Protein AF-A0A6P0X1B6-F1 (afdb_monomer_lite)

Sequence (363 aa):
MKVDESVLGQDITYPIFQLKTEENTVDAIIGSGSGKDSLLCSLILQKAGVSYDILTCLYNFYGNTEEQKEIFTHSSQHLNYRKHHYIYYQDSYFPWLKQKVDSSNIVARTQEYFEYKKPFQIIPNGECITLPFILAPIQAIHKITLLLVGHEKSADAHNLIDKYSGEVVAHQWEKSLEADQKIEEQMARMFTNINYTSLIKAIHDVKIFDLVFKLGDQLPYATNSCNIQKPWCCRCEKCCYVFAGFCAYGDIEKVIKAFGNNLFTMEENLHIWSELLGLKGYIPWECVGMPEKSQLYFYKIYQKGVRNQAIALFEQEILMPLQNSGKSVENYFQHIEAQFGKVYERHHTIPEWLWQKISPVLE

Foldseek 3Di:
DDDDCVCPPDDDDPQPEEFDPVPDPFAEEEEDQQALQSLLLLLLCVQLVGAYEYEYEQECVQPDSVVSVVLRCQLCVPGPHDYYHYHYDYDPVVVVVVVVVVVVVVQVVVCVQDVPNDGDDPAPLCCLLCVLVVCQVVCRVNVHLEYEYRQELQQQDFFDQRPPPRHTHGLSVCSALVVQVVSQVVCVGHYHSRGYWYSHHQAFLLQSLQLSCVRPVLSNLSGQQDPRHPNEPLQDLRRVQSLLSCLLRHPNVSSCVSRVHDSLADPNCLVSLCQLCCVVVGHDPDPHGHNLSSLLSLVSNVVVVDDHDSNVCSCVVPVVVCVVVVHDPVVSSVVSCVVRNDGRLVRIPDDPVVCVSSVVSSD

Radius of gyration: 21.35 Å; chains: 1; bounding box: 63×46×57 Å

pLDDT: mean 90.1, std 10.07, range [44.0, 98.81]

Secondary structure (DSSP, 8-state):
----GGGTTSPPPSPSEE--GGG-SSSEEEE--SSHHHHHHHHHHHHTT--EEEEEEEEGGGS-HHHHHHHHHHHHTTS--S-EEEEEE--SHHHHHHHHHHHTTHHHHHHHHSS--SPPP---TTHHHHHHHHHHHHHHHHT--EEEE---GGGGS-SEE-TTT--EE-TTGGGSHHHHHHHHHHHHHHEES-EEEETTTT--HHHHHHHHHHHHTTGGGG----SSSSS--SSSHHHHHHHHHHHHHS-HHHHHHHHSS-GGG-GGGHHHHHHHTTTTSS--SSS---HHHHHHHHHHHHHTT--SHHHHHHIIIIIHHHHHTT--HHHHHHHHHHHHSS--TTS----HHHHHHHHHHH-

Structure (mmCIF, N/CA/C/O backbone):
data_AF-A0A6P0X1B6-F1
#
_entry.id   AF-A0A6P0X1B6-F1
#
loop_
_atom_site.group_PDB
_atom_site.id
_atom_site.type_symbol
_atom_site.label_atom_id
_atom_site.label_alt_id
_atom_site.label_comp_id
_atom_site.label_asym_id
_atom_site.label_entity_id
_atom_site.label_seq_id
_atom_site.pdbx_PDB_ins_code
_atom_site.Cartn_x
_atom_site.Cartn_y
_atom_site.Cartn_z
_atom_site.occupancy
_atom_site.B_iso_or_equiv
_atom_site.auth_seq_id
_atom_site.auth_comp_id
_atom_site.auth_asym_id
_atom_site.auth_atom_id
_atom_site.pdbx_PDB_model_num
ATOM 1 N N . MET A 1 1 ? 26.791 -7.632 -13.926 1.00 45.75 1 MET A N 1
ATOM 2 C CA . MET A 1 1 ? 27.586 -6.801 -14.861 1.00 45.75 1 MET A CA 1
ATOM 3 C C . MET A 1 1 ? 28.710 -6.155 -14.062 1.00 45.75 1 MET A C 1
ATOM 5 O O . MET A 1 1 ? 28.423 -5.699 -12.965 1.00 45.75 1 MET A O 1
ATOM 9 N N . LYS A 1 2 ? 29.966 -6.167 -14.533 1.00 44.00 2 LYS A N 1
ATOM 10 C CA . LYS A 1 2 ? 31.026 -5.326 -13.942 1.00 44.00 2 LYS A CA 1
ATOM 11 C C . LYS A 1 2 ? 30.917 -3.935 -14.570 1.00 44.00 2 LYS A C 1
ATOM 13 O O . LYS A 1 2 ? 30.758 -3.856 -15.784 1.00 44.00 2 LYS A O 1
ATOM 18 N N . VAL A 1 3 ? 30.948 -2.885 -13.754 1.00 53.50 3 VAL A N 1
ATOM 19 C CA . VAL A 1 3 ? 30.973 -1.496 -14.232 1.00 53.50 3 VAL A CA 1
ATOM 20 C C . VAL A 1 3 ? 32.403 -1.175 -14.661 1.00 53.50 3 VAL A C 1
ATOM 22 O O . VAL A 1 3 ? 33.341 -1.491 -13.932 1.00 53.50 3 VAL A O 1
ATOM 25 N N . ASP A 1 4 ? 32.572 -0.604 -15.850 1.00 67.00 4 ASP A N 1
ATOM 26 C CA . ASP A 1 4 ? 33.849 -0.038 -16.281 1.00 67.00 4 ASP A CA 1
ATOM 27 C C . ASP A 1 4 ? 34.038 1.307 -15.570 1.00 67.00 4 ASP A C 1
ATOM 29 O O . ASP A 1 4 ? 33.324 2.267 -15.838 1.00 67.00 4 ASP A O 1
ATOM 33 N N . GLU A 1 5 ? 34.959 1.382 -14.614 1.00 74.19 5 GLU A N 1
ATOM 34 C CA . GLU A 1 5 ? 35.179 2.605 -13.833 1.00 74.19 5 GLU A CA 1
ATOM 35 C C . GLU A 1 5 ? 35.720 3.762 -14.688 1.00 74.19 5 GLU A C 1
ATOM 37 O O . GLU A 1 5 ? 35.594 4.920 -14.293 1.00 74.19 5 GLU A O 1
ATOM 42 N N . SER A 1 6 ? 36.265 3.483 -15.882 1.00 74.44 6 SER A N 1
ATOM 43 C CA . SER A 1 6 ? 36.805 4.514 -16.778 1.00 74.44 6 SER A CA 1
ATOM 44 C C . SER A 1 6 ? 35.739 5.447 -17.361 1.00 74.44 6 SER A C 1
ATOM 46 O O . SER A 1 6 ? 36.076 6.541 -17.821 1.00 74.44 6 SER A O 1
ATOM 48 N N . VAL A 1 7 ? 34.460 5.057 -17.312 1.00 69.75 7 VAL A N 1
ATOM 49 C CA . VAL A 1 7 ? 33.342 5.890 -17.782 1.00 69.75 7 VAL A CA 1
ATOM 50 C C . VAL A 1 7 ? 32.786 6.831 -16.707 1.00 69.75 7 VAL A C 1
ATOM 52 O O . VAL A 1 7 ? 31.952 7.683 -17.012 1.00 69.75 7 VAL A O 1
ATOM 55 N N . LEU A 1 8 ? 33.236 6.721 -15.450 1.00 68.06 8 LEU A N 1
ATOM 56 C CA . LEU A 1 8 ? 32.791 7.609 -14.374 1.00 68.06 8 LEU A CA 1
ATOM 57 C C . LEU A 1 8 ? 33.298 9.042 -14.616 1.00 68.06 8 LEU A C 1
ATOM 59 O O . LEU A 1 8 ? 34.499 9.277 -14.724 1.00 68.06 8 LEU A O 1
ATOM 63 N N . GLY A 1 9 ? 32.378 10.010 -14.674 1.00 69.25 9 GLY A N 1
ATOM 64 C CA . GLY A 1 9 ? 32.695 11.433 -14.858 1.00 69.25 9 GLY A CA 1
ATOM 65 C C . GLY A 1 9 ? 32.818 11.903 -16.313 1.00 69.25 9 GLY A C 1
ATOM 66 O O . GLY A 1 9 ? 33.118 13.074 -16.528 1.00 69.25 9 GLY A O 1
ATOM 67 N N . GLN A 1 10 ? 32.578 11.031 -17.299 1.00 74.94 10 GLN A N 1
ATOM 68 C CA . GLN A 1 10 ? 32.463 11.431 -18.706 1.00 74.94 10 GLN A CA 1
ATOM 69 C C . GLN A 1 10 ? 31.059 11.973 -19.023 1.00 74.94 10 GLN A C 1
ATOM 71 O O . GLN A 1 10 ? 30.078 11.577 -18.389 1.00 74.94 10 GLN A O 1
ATOM 76 N N . ASP A 1 11 ? 30.957 12.848 -20.028 1.00 78.00 11 ASP A N 1
ATOM 77 C CA . ASP A 1 11 ? 29.668 13.334 -20.528 1.00 78.00 11 ASP A CA 1
ATOM 78 C C . ASP A 1 11 ? 28.837 12.168 -21.085 1.00 78.00 11 ASP A C 1
ATOM 80 O O . ASP A 1 11 ? 29.264 11.436 -21.981 1.00 78.00 11 ASP A O 1
ATOM 84 N N . ILE A 1 12 ? 27.626 11.992 -20.554 1.00 74.69 12 ILE A N 1
ATOM 85 C CA . ILE A 1 12 ? 26.704 10.941 -20.988 1.00 74.69 12 ILE A CA 1
ATOM 86 C C . ILE A 1 12 ? 25.886 11.460 -22.170 1.00 74.69 12 ILE A C 1
ATOM 88 O O . ILE A 1 12 ? 25.223 12.493 -22.078 1.00 74.69 12 ILE A O 1
ATOM 92 N N . THR A 1 13 ? 25.885 10.712 -23.274 1.00 81.19 13 THR A N 1
ATOM 93 C CA . THR A 1 13 ? 24.946 10.957 -24.375 1.00 81.19 13 THR A CA 1
ATOM 94 C C . THR A 1 13 ? 23.638 10.229 -24.088 1.00 81.19 13 THR A C 1
ATOM 96 O O . THR A 1 13 ? 23.632 9.019 -23.871 1.00 81.19 13 THR A O 1
ATOM 99 N N . TYR A 1 14 ? 22.532 10.968 -24.091 1.00 82.31 14 TYR A N 1
ATOM 100 C CA . TYR A 1 14 ? 21.193 10.408 -23.939 1.00 82.31 14 TYR A CA 1
ATOM 101 C C . TYR A 1 14 ? 20.576 10.037 -25.299 1.00 82.31 14 TYR A C 1
ATOM 103 O O . TYR A 1 14 ? 20.840 10.729 -26.286 1.00 82.31 14 TYR A O 1
ATOM 111 N N . PRO A 1 15 ? 19.721 8.997 -25.366 1.00 85.69 15 PRO A N 1
ATOM 112 C CA . PRO A 1 15 ? 19.331 8.095 -24.276 1.00 85.69 15 PRO A CA 1
ATOM 113 C C . PRO A 1 15 ? 20.409 7.037 -23.968 1.00 85.69 15 PRO A C 1
ATOM 115 O O . PRO A 1 15 ? 21.091 6.555 -24.866 1.00 85.69 15 PRO A O 1
ATOM 118 N N . ILE A 1 16 ? 20.517 6.627 -22.701 1.00 85.25 16 ILE A N 1
ATOM 119 C CA . ILE A 1 16 ? 21.425 5.562 -22.239 1.00 85.25 16 ILE A CA 1
ATOM 120 C C . ILE A 1 16 ? 20.985 4.198 -22.791 1.00 85.25 16 ILE A C 1
ATOM 122 O O . ILE A 1 16 ? 21.809 3.407 -23.247 1.00 85.25 16 ILE A O 1
ATOM 126 N N . PHE A 1 17 ? 19.679 3.918 -22.759 1.00 83.50 17 PHE A N 1
ATOM 127 C CA . PHE A 1 17 ? 19.087 2.690 -23.290 1.00 83.50 17 PHE A CA 1
ATOM 128 C C . PHE A 1 17 ? 17.894 3.011 -24.186 1.00 83.50 17 PHE A C 1
ATOM 130 O O . PHE A 1 17 ? 17.105 3.913 -23.895 1.00 83.50 17 PHE A O 1
ATOM 137 N N . GLN A 1 18 ? 17.729 2.220 -25.244 1.00 86.56 18 GLN A N 1
ATOM 138 C CA . GLN A 1 18 ? 16.613 2.323 -26.174 1.00 86.56 18 GLN A CA 1
ATOM 139 C C . GLN A 1 18 ? 16.017 0.939 -26.431 1.00 86.56 18 GLN A C 1
ATOM 141 O O . GLN A 1 18 ? 16.678 0.063 -26.988 1.00 86.56 18 GLN A O 1
ATOM 146 N N . LEU A 1 19 ? 14.755 0.753 -26.043 1.00 84.88 19 LEU A N 1
ATOM 147 C CA . LEU A 1 19 ? 13.975 -0.440 -26.370 1.00 84.88 19 LEU A CA 1
ATOM 148 C C . LEU A 1 19 ? 13.129 -0.214 -27.626 1.00 84.88 19 LEU A C 1
ATOM 150 O O . LEU A 1 19 ? 12.603 0.875 -27.854 1.00 84.88 19 LEU A O 1
ATOM 154 N N . LYS A 1 20 ? 12.966 -1.256 -28.446 1.00 77.25 20 LYS A N 1
ATOM 155 C CA . LYS A 1 20 ? 12.015 -1.261 -29.567 1.00 77.25 20 LYS A CA 1
ATOM 156 C C . LYS A 1 20 ? 10.646 -1.732 -29.071 1.00 77.25 20 LYS A C 1
ATOM 158 O O . LYS A 1 20 ? 10.566 -2.714 -28.343 1.00 77.25 20 LYS A O 1
ATOM 163 N N . THR A 1 21 ? 9.579 -1.055 -29.488 1.00 65.75 21 THR A N 1
ATOM 164 C CA . THR A 1 21 ? 8.188 -1.317 -29.066 1.00 65.75 21 THR A CA 1
ATOM 165 C C . THR A 1 21 ? 7.636 -2.677 -29.505 1.00 65.75 21 THR A C 1
ATOM 167 O O . THR A 1 21 ? 6.727 -3.197 -28.870 1.00 65.75 21 THR A O 1
ATOM 170 N N . GLU A 1 22 ? 8.176 -3.268 -30.571 1.00 59.50 22 GLU A N 1
ATOM 171 C CA . GLU A 1 22 ? 7.671 -4.514 -31.174 1.00 59.50 22 GLU A CA 1
ATOM 172 C C . GLU A 1 22 ? 8.178 -5.796 -30.482 1.00 59.50 22 GLU A C 1
ATOM 174 O O . GLU A 1 22 ? 7.817 -6.899 -30.882 1.00 59.50 22 GLU A O 1
ATOM 179 N N . GLU A 1 23 ? 9.018 -5.683 -29.447 1.00 57.50 23 GLU A N 1
ATOM 180 C CA . GLU A 1 23 ? 9.742 -6.828 -28.871 1.00 57.50 23 GLU A CA 1
ATOM 181 C C . GLU A 1 23 ? 9.238 -7.279 -27.485 1.00 57.50 23 GLU A C 1
ATOM 183 O O . GLU A 1 23 ? 9.899 -8.084 -26.820 1.00 57.50 23 GLU A O 1
ATOM 188 N N . ASN A 1 24 ? 8.077 -6.792 -27.036 1.00 62.78 24 ASN A N 1
ATOM 189 C CA . ASN A 1 24 ? 7.573 -7.091 -25.695 1.00 62.78 24 ASN A CA 1
ATOM 190 C C . ASN A 1 24 ? 7.134 -8.555 -25.564 1.00 62.78 24 ASN A C 1
ATOM 192 O O . ASN A 1 24 ? 6.167 -8.999 -26.178 1.00 62.78 24 ASN A O 1
ATOM 196 N N . THR A 1 25 ? 7.833 -9.309 -24.711 1.00 64.25 25 THR A N 1
ATOM 197 C CA . THR A 1 25 ? 7.469 -10.702 -24.376 1.00 64.25 25 THR A CA 1
ATOM 198 C C . THR A 1 25 ? 6.512 -10.814 -23.183 1.00 64.25 25 THR A C 1
ATOM 200 O O . THR A 1 25 ? 6.046 -11.911 -22.873 1.00 64.25 25 THR A O 1
ATOM 203 N N . VAL A 1 26 ? 6.288 -9.703 -22.479 1.00 77.06 26 VAL A N 1
ATOM 204 C CA . VAL A 1 26 ? 5.408 -9.540 -21.317 1.00 77.06 26 VAL A CA 1
ATOM 205 C C . VAL A 1 26 ? 4.990 -8.068 -21.244 1.00 77.06 26 VAL A C 1
ATOM 207 O O . VAL A 1 26 ? 5.774 -7.199 -21.631 1.00 77.06 26 VAL A O 1
ATOM 210 N N . ASP A 1 27 ? 3.772 -7.784 -20.781 1.00 84.19 27 ASP A N 1
ATOM 211 C CA . ASP A 1 27 ? 3.225 -6.421 -20.812 1.00 84.19 27 ASP A CA 1
ATOM 212 C C . ASP A 1 27 ? 3.871 -5.504 -19.758 1.00 84.19 27 ASP A C 1
ATOM 214 O O . ASP A 1 27 ? 4.044 -4.308 -19.999 1.00 84.19 27 ASP A O 1
ATOM 218 N N . ALA A 1 28 ? 4.239 -6.051 -18.593 1.00 92.88 28 ALA A N 1
ATOM 219 C CA . ALA A 1 28 ? 4.852 -5.292 -17.503 1.00 92.88 28 ALA A CA 1
ATOM 220 C C . ALA A 1 28 ? 5.702 -6.151 -16.548 1.00 92.88 28 ALA A C 1
ATOM 222 O O . ALA A 1 28 ? 5.580 -7.376 -16.489 1.00 92.88 28 ALA A O 1
ATOM 223 N N . ILE A 1 29 ? 6.536 -5.490 -15.746 1.00 94.38 29 ILE A N 1
ATOM 224 C CA . ILE A 1 29 ? 7.175 -6.060 -14.555 1.00 94.38 29 ILE A CA 1
ATOM 225 C C . ILE A 1 29 ? 6.691 -5.304 -13.320 1.00 94.38 29 ILE A C 1
ATOM 227 O O . ILE A 1 29 ? 6.637 -4.079 -13.343 1.00 94.38 29 ILE A O 1
ATOM 231 N N . ILE A 1 30 ? 6.332 -6.008 -12.246 1.00 94.75 30 ILE A N 1
ATOM 232 C CA . ILE A 1 30 ? 5.859 -5.386 -11.003 1.00 94.75 30 ILE A CA 1
ATOM 233 C C . ILE A 1 30 ? 6.869 -5.535 -9.865 1.00 94.75 30 ILE A C 1
ATOM 235 O O . ILE A 1 30 ? 7.297 -6.644 -9.550 1.00 94.75 30 ILE A O 1
ATOM 239 N N . GLY A 1 31 ? 7.193 -4.426 -9.198 1.00 92.81 31 GLY A N 1
ATOM 240 C CA . GLY A 1 31 ? 7.912 -4.436 -7.927 1.00 92.81 31 GLY A CA 1
ATOM 241 C C . GLY A 1 31 ? 7.045 -5.001 -6.796 1.00 92.81 31 GLY A C 1
ATOM 242 O O . GLY A 1 31 ? 5.968 -4.481 -6.504 1.00 92.81 31 GLY A O 1
ATOM 243 N N . SER A 1 32 ? 7.512 -6.065 -6.141 1.00 90.50 32 SER A N 1
ATOM 244 C CA . SER A 1 32 ? 6.791 -6.748 -5.066 1.00 90.50 32 SER A CA 1
ATOM 245 C C . SER A 1 32 ? 7.665 -6.995 -3.840 1.00 90.50 32 SER A C 1
ATOM 247 O O . SER A 1 32 ? 8.628 -7.765 -3.885 1.00 90.50 32 SER A O 1
ATOM 249 N N . GLY A 1 33 ? 7.253 -6.387 -2.724 1.00 85.56 33 GLY A N 1
ATOM 250 C CA . GLY A 1 33 ? 7.744 -6.653 -1.366 1.00 85.56 33 GLY A CA 1
ATOM 251 C C . GLY A 1 33 ? 6.771 -7.493 -0.530 1.00 85.56 33 GLY A C 1
ATOM 252 O O . GLY A 1 33 ? 6.827 -7.463 0.698 1.00 85.56 33 GLY A O 1
ATOM 253 N N . SER A 1 34 ? 5.839 -8.203 -1.182 1.00 85.56 34 SER A N 1
ATOM 254 C CA . SER A 1 34 ? 4.870 -9.111 -0.537 1.00 85.56 34 SER A CA 1
ATOM 255 C C . SER A 1 34 ? 3.909 -8.454 0.459 1.00 85.56 34 SER A C 1
ATOM 257 O O . SER A 1 34 ? 3.369 -9.108 1.353 1.00 85.56 34 SER A O 1
ATOM 259 N N . GLY A 1 35 ? 3.690 -7.148 0.321 1.00 92.56 35 GLY A N 1
ATOM 260 C CA . GLY A 1 35 ? 2.676 -6.412 1.071 1.00 92.56 35 GLY A CA 1
ATOM 261 C C . GLY A 1 35 ? 1.300 -6.467 0.404 1.00 92.56 35 GLY A C 1
ATOM 262 O O . GLY A 1 35 ? 1.148 -6.966 -0.714 1.00 92.56 35 GLY A O 1
ATOM 263 N N . LYS A 1 36 ? 0.301 -5.882 1.077 1.00 94.62 36 LYS A N 1
ATOM 264 C CA . LYS A 1 36 ? -1.065 -5.739 0.543 1.00 94.62 36 LYS A CA 1
ATOM 265 C C . LYS A 1 36 ? -1.119 -5.069 -0.838 1.00 94.62 36 LYS A C 1
ATOM 267 O O . LYS A 1 36 ? -1.888 -5.498 -1.689 1.00 94.62 36 LYS A O 1
ATOM 272 N N . ASP A 1 37 ? -0.283 -4.058 -1.069 1.00 95.69 37 ASP A N 1
ATOM 273 C CA . ASP A 1 37 ? -0.371 -3.197 -2.253 1.00 95.69 37 ASP A CA 1
ATOM 274 C C . ASP A 1 37 ? 0.164 -3.907 -3.499 1.00 95.69 37 ASP A C 1
ATOM 276 O O . ASP A 1 37 ? -0.505 -3.955 -4.529 1.00 95.69 37 ASP A O 1
ATOM 280 N N . SER A 1 38 ? 1.319 -4.567 -3.382 1.00 95.00 38 SER A N 1
ATOM 281 C CA . SER A 1 38 ? 1.878 -5.404 -4.450 1.00 95.00 38 SER A CA 1
ATOM 282 C C . SER A 1 38 ? 1.020 -6.641 -4.742 1.00 95.00 38 SER A C 1
ATOM 284 O O . SER A 1 38 ? 0.909 -7.051 -5.901 1.00 95.00 38 SER A O 1
ATOM 286 N N . LEU A 1 39 ? 0.379 -7.217 -3.711 1.00 96.38 39 LEU A N 1
ATOM 287 C CA . LEU A 1 39 ? -0.613 -8.278 -3.898 1.00 96.38 39 LEU A CA 1
ATOM 288 C C . LEU A 1 39 ? -1.797 -7.759 -4.721 1.00 96.38 39 LEU A C 1
ATOM 290 O O . LEU A 1 39 ? -2.135 -8.361 -5.738 1.00 96.38 39 LEU A O 1
ATOM 294 N N . LEU A 1 40 ? -2.399 -6.636 -4.318 1.00 97.81 40 LEU A N 1
ATOM 295 C CA . LEU A 1 40 ? -3.533 -6.056 -5.035 1.00 97.81 40 LEU A CA 1
ATOM 296 C C . LEU A 1 40 ? -3.176 -5.743 -6.489 1.00 97.81 40 LEU A C 1
ATOM 298 O O . LEU A 1 40 ? -3.934 -6.087 -7.389 1.00 97.81 40 LEU A O 1
ATOM 302 N N . CYS A 1 41 ? -2.011 -5.148 -6.734 1.00 97.88 41 CYS A N 1
ATOM 303 C CA . CYS A 1 41 ? -1.564 -4.863 -8.090 1.00 97.88 41 CYS A CA 1
ATOM 304 C C . CYS A 1 41 ? -1.484 -6.138 -8.949 1.00 97.88 41 CYS A C 1
ATOM 306 O O . CYS A 1 41 ? -1.962 -6.153 -10.080 1.00 97.88 41 CYS A O 1
ATOM 308 N N . SER A 1 42 ? -0.957 -7.233 -8.394 1.00 97.44 42 SER A N 1
ATOM 309 C CA . SER A 1 42 ? -0.924 -8.534 -9.075 1.00 97.44 42 SER A CA 1
ATOM 310 C C . SER A 1 42 ? -2.331 -9.067 -9.377 1.00 97.44 42 SER A C 1
ATOM 312 O O . SER A 1 42 ? -2.586 -9.547 -10.478 1.00 97.44 42 SER A O 1
ATOM 314 N N . LEU A 1 43 ? -3.261 -8.948 -8.425 1.00 97.69 43 LEU A N 1
ATOM 315 C CA . LEU A 1 43 ? -4.657 -9.365 -8.598 1.00 97.69 43 LEU A CA 1
ATOM 316 C C . LEU A 1 43 ? -5.379 -8.539 -9.673 1.00 97.69 43 LEU A C 1
ATOM 318 O O . LEU A 1 43 ? -6.118 -9.102 -10.481 1.00 97.69 43 LEU A O 1
ATOM 322 N N . ILE A 1 44 ? -5.128 -7.226 -9.724 1.00 98.31 44 ILE A N 1
ATOM 323 C CA . ILE A 1 44 ? -5.661 -6.331 -10.759 1.00 98.31 44 ILE A CA 1
ATOM 324 C C . ILE A 1 44 ? -5.169 -6.769 -12.140 1.00 98.31 44 ILE A C 1
ATOM 326 O O . ILE A 1 44 ? -5.985 -6.956 -13.039 1.00 98.31 44 ILE A O 1
ATOM 330 N N . LEU A 1 45 ? -3.859 -6.988 -12.308 1.00 97.75 45 LEU A N 1
ATOM 331 C CA . LEU A 1 45 ? -3.282 -7.406 -13.591 1.00 97.75 45 LEU A CA 1
ATOM 332 C C . LEU A 1 45 ? -3.837 -8.758 -14.055 1.00 97.75 45 LEU A C 1
ATOM 334 O O . LEU A 1 45 ? -4.227 -8.890 -15.215 1.00 97.75 45 LEU A O 1
ATOM 338 N N . GLN A 1 46 ? -3.953 -9.737 -13.149 1.00 96.38 46 GLN A N 1
ATOM 339 C CA . GLN A 1 46 ? -4.555 -11.038 -13.463 1.00 96.38 46 GLN A CA 1
ATOM 340 C C . GLN A 1 46 ? -6.009 -10.899 -13.912 1.00 96.38 46 GLN A C 1
ATOM 342 O O . GLN A 1 46 ? -6.402 -11.477 -14.925 1.00 96.38 46 GLN A O 1
ATOM 347 N N . LYS A 1 47 ? -6.808 -10.112 -13.183 1.00 97.75 47 LYS A N 1
ATOM 348 C CA . LYS A 1 47 ? -8.219 -9.892 -13.514 1.00 97.75 47 LYS A CA 1
ATOM 349 C C . LYS A 1 47 ? -8.391 -9.141 -14.837 1.00 97.75 47 LYS A C 1
ATOM 351 O O . LYS A 1 47 ? -9.323 -9.440 -15.577 1.00 97.75 47 LYS A O 1
ATOM 356 N N . ALA A 1 48 ? -7.479 -8.219 -15.138 1.00 97.25 48 ALA A N 1
ATOM 357 C CA . ALA A 1 48 ? -7.431 -7.438 -16.371 1.00 97.25 48 ALA A CA 1
ATOM 358 C C . ALA A 1 48 ? -6.818 -8.198 -17.568 1.00 97.25 48 ALA A C 1
ATOM 360 O O . ALA A 1 48 ? -6.743 -7.652 -18.670 1.00 97.25 48 ALA A O 1
ATOM 361 N N . GLY A 1 49 ? -6.355 -9.441 -17.374 1.00 95.88 49 GLY A N 1
ATOM 362 C CA . GLY A 1 49 ? -5.719 -10.235 -18.429 1.00 95.88 49 GLY A CA 1
ATOM 363 C C . GLY A 1 49 ? -4.409 -9.627 -18.942 1.00 95.88 49 GLY A C 1
ATOM 364 O O . GLY A 1 49 ? -4.102 -9.741 -20.129 1.00 95.88 49 GLY A O 1
ATOM 365 N N . VAL A 1 50 ? -3.664 -8.939 -18.075 1.00 95.31 50 VAL A N 1
ATOM 366 C CA . VAL A 1 50 ? -2.356 -8.349 -18.384 1.00 95.31 50 VAL A CA 1
ATOM 367 C C . VAL A 1 50 ? -1.267 -9.323 -17.950 1.00 95.31 50 VAL A C 1
ATOM 369 O O . VAL A 1 50 ? -1.231 -9.749 -16.797 1.00 95.31 50 VAL A O 1
ATOM 372 N N . SER A 1 51 ? -0.380 -9.690 -18.872 1.00 94.75 51 SER A N 1
ATOM 373 C CA . SER A 1 51 ? 0.746 -10.575 -18.576 1.00 94.75 51 SER A CA 1
ATOM 374 C C . SER A 1 51 ? 1.837 -9.813 -17.826 1.00 94.75 51 SER A C 1
ATOM 376 O O . SER A 1 51 ? 2.208 -8.705 -18.211 1.00 94.75 51 SER A O 1
ATOM 378 N N . TYR A 1 52 ? 2.374 -10.393 -16.753 1.00 95.62 52 TYR A N 1
ATOM 379 C CA . TYR A 1 52 ? 3.392 -9.715 -15.956 1.00 95.62 52 TYR A CA 1
ATOM 380 C C . TYR A 1 52 ? 4.437 -10.665 -15.365 1.00 95.62 52 TYR A C 1
ATOM 382 O O . TYR A 1 52 ? 4.177 -11.843 -15.099 1.00 95.62 52 TYR A O 1
ATOM 390 N N . ASP A 1 53 ? 5.630 -10.116 -15.156 1.00 94.69 53 ASP A N 1
ATOM 391 C CA . ASP A 1 53 ? 6.680 -10.704 -14.328 1.00 94.69 53 ASP A CA 1
ATOM 392 C C . ASP A 1 53 ? 6.684 -10.027 -12.950 1.00 94.69 53 ASP A C 1
ATOM 394 O O . ASP A 1 53 ? 6.363 -8.845 -12.830 1.00 94.69 53 ASP A O 1
ATOM 398 N N . ILE A 1 54 ? 7.089 -10.752 -11.908 1.00 93.94 54 ILE A N 1
ATOM 399 C CA . ILE A 1 54 ? 7.344 -10.180 -10.581 1.00 93.94 54 ILE A CA 1
ATOM 400 C C . ILE A 1 54 ? 8.828 -9.876 -10.438 1.00 93.94 54 ILE A C 1
ATOM 402 O O . ILE A 1 54 ? 9.681 -10.665 -10.842 1.00 93.94 54 ILE A O 1
ATOM 406 N N . LEU A 1 55 ? 9.129 -8.754 -9.800 1.00 92.62 55 LEU A N 1
ATOM 407 C CA . LEU A 1 55 ? 10.453 -8.383 -9.351 1.00 92.62 55 LEU A CA 1
ATOM 408 C C . LEU A 1 55 ? 10.463 -8.176 -7.841 1.00 92.62 55 LEU A C 1
ATOM 410 O O . LEU A 1 55 ? 9.669 -7.403 -7.309 1.00 92.62 55 LEU A O 1
ATOM 414 N N . THR A 1 56 ? 11.413 -8.801 -7.159 1.00 91.62 56 THR A N 1
ATOM 415 C CA . THR A 1 56 ? 11.595 -8.641 -5.718 1.00 91.62 56 THR A CA 1
ATOM 416 C C . THR A 1 56 ? 13.007 -8.175 -5.405 1.00 91.62 56 THR A C 1
ATOM 418 O O . THR A 1 56 ? 13.993 -8.787 -5.819 1.00 91.62 56 THR A O 1
ATOM 421 N N . CYS A 1 57 ? 13.085 -7.088 -4.643 1.00 89.25 57 CYS A N 1
ATOM 422 C CA . CYS A 1 57 ? 14.331 -6.519 -4.157 1.00 89.25 57 CYS A CA 1
ATOM 423 C C . CYS A 1 57 ? 14.579 -7.033 -2.733 1.00 89.25 57 CYS A C 1
ATOM 425 O O . CYS A 1 57 ? 13.740 -6.870 -1.850 1.00 89.25 57 CYS A O 1
ATOM 427 N N . LEU A 1 58 ? 15.707 -7.710 -2.532 1.00 89.06 58 LEU A N 1
ATOM 428 C CA . LEU A 1 58 ? 16.128 -8.294 -1.262 1.00 89.06 58 LEU A CA 1
ATOM 429 C C . LEU A 1 58 ? 17.261 -7.436 -0.706 1.00 89.06 58 LEU A C 1
ATOM 431 O O . LEU A 1 58 ? 18.355 -7.424 -1.271 1.00 89.06 58 LEU A O 1
ATOM 435 N N . TYR A 1 59 ? 17.009 -6.723 0.387 1.00 84.31 59 TYR A N 1
ATOM 436 C CA . TYR A 1 59 ? 17.997 -5.827 0.987 1.00 84.31 59 TYR A CA 1
ATOM 437 C C . TYR A 1 59 ? 18.631 -6.489 2.202 1.00 84.31 59 TYR A C 1
ATOM 439 O O . TYR A 1 59 ? 17.927 -6.908 3.121 1.00 84.31 59 TYR A O 1
ATOM 447 N N . ASN A 1 60 ? 19.962 -6.505 2.259 1.00 84.12 60 ASN A N 1
ATOM 448 C CA . ASN A 1 60 ? 20.698 -6.921 3.459 1.00 84.12 6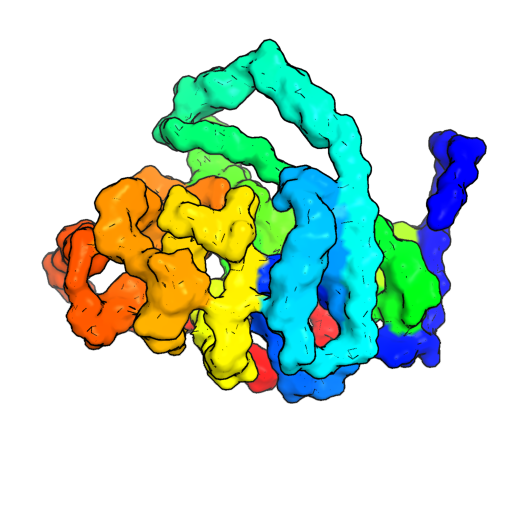0 ASN A CA 1
ATOM 449 C C . ASN A 1 60 ? 20.334 -6.083 4.702 1.00 84.12 60 ASN A C 1
ATOM 451 O O . ASN A 1 60 ? 20.465 -6.551 5.831 1.00 84.12 60 ASN A O 1
ATOM 455 N N . PHE A 1 61 ? 19.859 -4.851 4.500 1.00 77.44 61 PHE A N 1
ATOM 456 C CA . PHE A 1 61 ? 19.402 -3.967 5.567 1.00 77.44 61 PHE A CA 1
ATOM 457 C C . PHE A 1 61 ? 18.161 -4.492 6.309 1.00 77.44 61 PHE A C 1
ATOM 459 O O . PHE A 1 61 ? 18.073 -4.342 7.526 1.00 77.44 61 PHE A O 1
ATOM 466 N N . TYR A 1 62 ? 17.231 -5.150 5.608 1.00 76.88 62 TYR A N 1
ATOM 467 C CA . TYR A 1 62 ? 16.023 -5.731 6.213 1.00 76.88 62 TYR A CA 1
ATOM 468 C C . TYR A 1 62 ? 16.265 -7.113 6.843 1.00 76.88 62 TYR A C 1
ATOM 470 O O . TYR A 1 62 ? 15.316 -7.790 7.237 1.00 76.88 62 TYR A O 1
ATOM 478 N N . GLY A 1 63 ? 17.528 -7.532 6.959 1.00 81.19 63 GLY A N 1
ATOM 479 C CA . GLY A 1 63 ? 17.931 -8.801 7.551 1.00 81.19 63 GLY A CA 1
ATOM 480 C C . GLY A 1 63 ? 18.418 -9.806 6.513 1.00 81.19 63 GLY A C 1
ATOM 481 O O . GLY A 1 63 ? 18.951 -9.448 5.461 1.00 81.19 63 GLY A O 1
ATOM 482 N N . ASN A 1 64 ? 18.257 -11.092 6.821 1.00 88.44 64 ASN A N 1
ATOM 483 C CA . ASN A 1 64 ? 18.711 -12.170 5.953 1.00 88.44 64 ASN A CA 1
ATOM 484 C C . ASN A 1 64 ? 17.911 -12.187 4.635 1.00 88.44 64 ASN A C 1
ATOM 486 O O . ASN A 1 64 ? 16.681 -12.199 4.634 1.00 88.44 64 ASN A O 1
ATOM 490 N N . THR A 1 65 ? 18.608 -12.167 3.499 1.00 89.44 65 THR A N 1
ATOM 491 C CA . THR A 1 65 ? 17.979 -12.110 2.171 1.00 89.44 65 THR A CA 1
ATOM 492 C C . THR A 1 65 ? 17.308 -13.420 1.761 1.00 89.44 65 THR A C 1
ATOM 494 O O . THR A 1 65 ? 16.347 -13.382 0.999 1.00 89.44 65 THR A O 1
ATOM 497 N N . GLU A 1 66 ? 17.771 -14.569 2.259 1.00 90.44 66 GLU A N 1
ATOM 498 C CA . GLU A 1 66 ? 17.141 -15.866 1.980 1.00 90.44 66 GLU A CA 1
ATOM 499 C C . GLU A 1 66 ? 15.848 -16.037 2.786 1.00 90.44 66 GLU A C 1
ATOM 501 O O . GLU A 1 66 ? 14.833 -16.427 2.218 1.00 90.44 66 GLU A O 1
ATOM 506 N N . GLU A 1 67 ? 15.822 -15.617 4.055 1.00 88.69 67 GLU A N 1
ATOM 507 C CA . GLU A 1 67 ? 14.577 -15.569 4.843 1.00 88.69 67 GLU A CA 1
ATOM 508 C C . GLU A 1 67 ? 13.541 -14.636 4.194 1.00 88.69 67 GLU A C 1
ATOM 510 O O . GLU A 1 67 ? 12.369 -14.988 4.051 1.00 88.69 67 GLU A O 1
ATOM 515 N N . GLN A 1 68 ? 13.974 -13.457 3.727 1.00 89.69 68 GLN A N 1
ATOM 516 C CA . GLN A 1 68 ? 13.116 -12.553 2.953 1.00 89.69 68 GLN A CA 1
ATOM 517 C C . GLN A 1 68 ? 12.566 -13.242 1.698 1.00 89.69 68 GLN A C 1
ATOM 519 O O . GLN A 1 68 ? 11.367 -13.173 1.425 1.00 89.69 68 GLN A O 1
ATOM 524 N N . LYS A 1 69 ? 13.425 -13.931 0.940 1.00 91.44 69 LYS A N 1
ATOM 525 C CA . LYS A 1 69 ? 13.038 -14.650 -0.276 1.00 91.44 69 LYS A CA 1
ATOM 526 C C . LYS A 1 69 ? 12.002 -15.734 0.002 1.00 91.44 69 LYS A C 1
ATOM 528 O O . LYS A 1 69 ? 11.036 -15.830 -0.752 1.00 91.44 69 LYS A O 1
ATOM 533 N N . GLU A 1 70 ? 12.163 -16.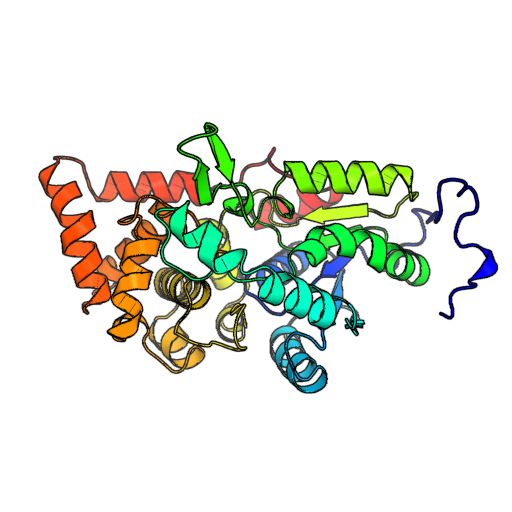517 1.065 1.00 89.81 70 GLU A N 1
ATOM 534 C CA . GLU A 1 70 ? 11.198 -17.546 1.468 1.00 89.81 70 GLU A CA 1
ATOM 535 C C . GLU A 1 70 ? 9.828 -16.935 1.787 1.00 89.81 70 GLU A C 1
ATOM 537 O O . GLU A 1 70 ? 8.815 -17.346 1.211 1.00 89.81 70 GLU A O 1
ATOM 542 N N . ILE A 1 71 ? 9.802 -15.893 2.626 1.00 85.44 71 ILE A N 1
ATOM 543 C CA . ILE A 1 71 ? 8.578 -15.164 2.994 1.00 85.44 71 ILE A CA 1
ATOM 544 C C . ILE A 1 71 ? 7.881 -14.621 1.742 1.00 85.44 71 ILE A C 1
ATOM 546 O O . ILE A 1 71 ? 6.662 -14.743 1.576 1.00 85.44 71 ILE A O 1
ATOM 550 N N . PHE A 1 72 ? 8.653 -14.022 0.836 1.00 87.06 72 PHE A N 1
ATOM 551 C CA . PHE A 1 72 ? 8.108 -13.396 -0.358 1.00 87.06 72 PHE A CA 1
ATOM 552 C C . PHE A 1 72 ? 7.608 -14.415 -1.383 1.00 87.06 72 PHE A C 1
ATOM 554 O O . PHE A 1 72 ? 6.528 -14.240 -1.957 1.00 87.06 72 PHE A O 1
ATOM 561 N N . THR A 1 73 ? 8.322 -15.528 -1.547 1.00 87.06 73 THR A N 1
ATOM 562 C CA . THR A 1 73 ? 7.894 -16.646 -2.398 1.00 87.06 73 THR A CA 1
ATOM 563 C C . THR A 1 73 ? 6.587 -17.245 -1.885 1.00 87.06 73 THR A C 1
ATOM 565 O O . THR A 1 73 ? 5.660 -17.440 -2.666 1.00 87.06 73 THR A O 1
ATOM 568 N N . HIS A 1 74 ? 6.453 -17.448 -0.570 1.00 85.94 74 HIS A N 1
ATOM 569 C CA . HIS A 1 74 ? 5.237 -18.004 0.027 1.00 85.94 74 HIS A CA 1
ATOM 570 C C . HIS A 1 74 ? 3.982 -17.169 -0.279 1.00 85.94 74 HIS A C 1
ATOM 572 O O . HIS A 1 74 ? 2.927 -17.718 -0.589 1.00 85.94 74 HIS A O 1
ATOM 578 N N . SER A 1 75 ? 4.084 -15.836 -0.240 1.00 83.19 75 SER A N 1
ATOM 579 C CA . SER A 1 75 ? 2.951 -14.955 -0.569 1.00 83.19 75 SER A CA 1
ATOM 580 C C . SER A 1 75 ? 2.621 -14.897 -2.067 1.00 83.19 75 SER A C 1
ATOM 582 O O . SER A 1 75 ? 1.470 -14.675 -2.441 1.00 83.19 75 SER A O 1
ATOM 584 N N . SER A 1 76 ? 3.621 -15.094 -2.931 1.00 87.25 76 SER A N 1
ATOM 585 C CA . SER A 1 76 ? 3.491 -14.902 -4.378 1.00 87.25 76 SER A CA 1
ATOM 586 C C . SER A 1 76 ? 3.244 -16.197 -5.148 1.00 87.25 76 SER A C 1
ATOM 588 O O . SER A 1 76 ? 2.742 -16.128 -6.262 1.00 87.25 76 SER A O 1
ATOM 590 N N . GLN A 1 77 ? 3.509 -17.375 -4.572 1.00 87.12 77 GLN A N 1
ATOM 591 C CA . GLN A 1 77 ? 3.392 -18.681 -5.246 1.00 87.12 77 GLN A CA 1
ATOM 592 C C . GLN A 1 77 ? 1.999 -18.993 -5.821 1.00 87.12 77 GLN A C 1
ATOM 594 O O . GLN A 1 77 ? 1.867 -19.836 -6.702 1.00 87.12 77 GLN A O 1
ATOM 599 N N . HIS A 1 78 ? 0.957 -18.329 -5.321 1.00 89.81 78 HIS A N 1
ATOM 600 C CA . HIS A 1 78 ? -0.422 -18.494 -5.786 1.00 89.81 78 HIS A CA 1
ATOM 601 C C . HIS A 1 78 ? -0.824 -17.476 -6.864 1.00 89.81 78 HIS A C 1
ATOM 603 O O . HIS A 1 78 ? -1.964 -17.481 -7.322 1.00 89.81 78 HIS A O 1
ATOM 609 N N . LEU A 1 79 ? 0.089 -16.584 -7.253 1.00 93.50 79 LEU A N 1
ATOM 610 C CA . LEU A 1 79 ? -0.130 -15.582 -8.286 1.00 93.50 79 LEU A CA 1
ATOM 611 C C . LEU A 1 79 ? 0.278 -16.128 -9.657 1.00 93.50 79 LEU A C 1
ATOM 613 O O . LEU A 1 79 ? 1.289 -16.807 -9.801 1.00 93.50 79 LEU A O 1
ATOM 617 N N . ASN A 1 80 ? -0.485 -15.771 -10.686 1.00 93.94 80 ASN A N 1
ATOM 618 C CA . ASN A 1 80 ? -0.256 -16.189 -12.065 1.00 93.94 80 ASN A CA 1
ATOM 619 C C . ASN A 1 80 ? 0.704 -15.235 -12.802 1.00 93.94 80 ASN A C 1
ATOM 621 O O . ASN A 1 80 ? 0.320 -14.575 -13.768 1.00 93.94 80 ASN A O 1
ATOM 625 N N . TYR A 1 81 ? 1.937 -15.119 -12.306 1.00 94.12 81 TYR A N 1
ATOM 626 C CA . TYR A 1 81 ? 3.014 -14.399 -12.991 1.00 94.12 81 TYR A CA 1
ATOM 627 C C . TYR A 1 81 ? 3.811 -15.342 -13.902 1.00 94.12 81 TYR A C 1
ATOM 629 O O . TYR A 1 81 ? 3.854 -16.552 -13.686 1.00 94.12 81 TYR A O 1
ATOM 637 N N . ARG A 1 82 ? 4.493 -14.795 -14.914 1.00 93.62 82 ARG A N 1
ATOM 638 C CA . ARG A 1 82 ? 5.293 -15.600 -15.854 1.00 93.62 82 ARG A CA 1
ATOM 639 C C . ARG A 1 82 ? 6.680 -15.940 -15.301 1.00 93.62 82 ARG A C 1
ATOM 641 O O . ARG A 1 82 ? 7.107 -17.090 -15.377 1.00 93.62 82 ARG A O 1
ATOM 648 N N . LYS A 1 83 ? 7.410 -14.945 -14.787 1.00 91.88 83 LYS A N 1
ATOM 649 C CA . LYS A 1 83 ? 8.726 -15.121 -14.144 1.00 91.88 83 LYS A CA 1
ATOM 650 C C . LYS A 1 83 ? 8.843 -14.299 -12.868 1.00 91.88 83 LYS A C 1
ATOM 652 O O . LYS A 1 83 ? 8.225 -13.244 -12.750 1.00 91.88 83 LYS A O 1
ATOM 657 N N . HIS A 1 84 ? 9.684 -14.774 -11.953 1.00 92.62 84 HIS A N 1
ATOM 658 C CA . HIS A 1 84 ? 10.078 -14.055 -10.744 1.00 92.62 84 HIS A CA 1
ATOM 659 C C . HIS A 1 84 ? 11.562 -13.706 -10.818 1.00 92.62 84 HIS A C 1
ATOM 661 O O . HIS A 1 84 ? 12.419 -14.589 -10.869 1.00 92.62 84 HIS A O 1
ATOM 667 N N . HIS A 1 85 ? 11.857 -12.413 -10.841 1.00 90.69 85 HIS A N 1
ATOM 668 C CA . HIS A 1 85 ? 13.201 -11.856 -10.833 1.00 90.69 85 HIS A CA 1
ATOM 669 C C . HIS A 1 85 ? 13.577 -11.418 -9.419 1.00 90.69 85 HIS A C 1
ATOM 671 O O . HIS A 1 85 ? 12.757 -10.844 -8.701 1.00 90.69 85 HIS A O 1
ATOM 677 N N . TYR A 1 86 ? 14.830 -11.648 -9.036 1.00 90.81 86 TYR A N 1
ATOM 678 C CA . TYR A 1 86 ? 15.362 -11.261 -7.732 1.00 90.81 86 TYR A CA 1
ATOM 679 C C . TYR A 1 86 ? 16.564 -10.344 -7.905 1.00 90.81 86 TYR A C 1
ATOM 681 O O . TYR A 1 86 ? 17.475 -10.655 -8.674 1.00 90.81 86 TYR A O 1
ATOM 689 N N . ILE A 1 87 ? 16.585 -9.245 -7.155 1.00 88.06 87 ILE A N 1
ATOM 690 C CA . ILE A 1 87 ? 17.746 -8.360 -7.046 1.00 88.06 87 ILE A CA 1
ATOM 691 C C . ILE A 1 87 ? 18.212 -8.369 -5.606 1.00 88.06 87 ILE A C 1
ATOM 693 O O . ILE A 1 87 ? 17.440 -8.089 -4.694 1.00 88.06 87 ILE A O 1
ATOM 697 N N . TYR A 1 88 ? 19.491 -8.663 -5.421 1.00 89.44 88 TYR A N 1
ATOM 698 C CA . TYR A 1 88 ? 20.138 -8.637 -4.122 1.00 89.44 88 TYR A CA 1
ATOM 699 C C . TYR A 1 88 ? 20.838 -7.290 -3.959 1.00 89.44 88 TYR A C 1
ATOM 701 O O . TYR A 1 88 ? 21.815 -7.003 -4.653 1.00 89.44 88 TYR A O 1
ATOM 709 N N . TYR A 1 89 ? 20.318 -6.465 -3.056 1.00 84.69 89 TYR A N 1
ATOM 710 C CA . TYR A 1 89 ? 20.900 -5.183 -2.693 1.00 84.69 89 TYR A CA 1
ATOM 711 C C . TYR A 1 89 ? 21.803 -5.349 -1.482 1.00 84.69 89 TYR A C 1
ATOM 713 O O . TYR A 1 89 ? 21.370 -5.745 -0.396 1.00 84.69 89 TYR A O 1
ATOM 721 N N . GLN A 1 90 ? 23.071 -5.010 -1.684 1.00 84.06 90 GLN A N 1
ATOM 722 C CA . GLN A 1 90 ? 24.055 -4.917 -0.624 1.00 84.06 90 GLN A CA 1
ATOM 723 C C . GLN A 1 90 ? 24.385 -3.446 -0.395 1.00 84.06 90 GLN A C 1
ATOM 725 O O . GLN A 1 90 ? 25.200 -2.865 -1.109 1.00 84.06 90 GLN A O 1
ATOM 730 N N . ASP A 1 91 ? 23.742 -2.849 0.604 1.00 78.62 91 ASP A N 1
ATOM 731 C CA . ASP A 1 91 ? 24.027 -1.478 1.007 1.00 78.62 91 ASP A CA 1
ATOM 732 C C . ASP A 1 91 ? 25.116 -1.472 2.088 1.00 78.62 91 ASP A C 1
ATOM 734 O O . ASP A 1 91 ? 24.937 -1.999 3.191 1.00 78.62 91 ASP A O 1
ATOM 738 N N . SER A 1 92 ? 26.277 -0.916 1.744 1.00 79.81 92 SER A N 1
ATOM 739 C CA . SER A 1 92 ? 27.389 -0.661 2.666 1.00 79.81 92 SER A CA 1
ATOM 740 C C . SER A 1 92 ? 27.506 0.814 3.062 1.00 79.81 92 SER A C 1
ATOM 742 O O . SER A 1 92 ? 28.262 1.144 3.977 1.00 79.81 92 SER A O 1
ATOM 744 N N . TYR A 1 93 ? 26.749 1.700 2.411 1.00 81.75 93 TYR A N 1
ATOM 745 C CA . TYR A 1 93 ? 26.771 3.138 2.646 1.00 81.75 93 TYR A CA 1
ATOM 746 C C . TYR A 1 93 ? 25.858 3.533 3.807 1.00 81.75 93 TYR A C 1
ATOM 748 O O . TYR A 1 93 ? 26.268 4.301 4.679 1.00 81.75 93 TYR A O 1
ATOM 756 N N . PHE A 1 94 ? 24.646 2.979 3.871 1.00 79.19 94 PHE A N 1
ATOM 757 C CA . PHE A 1 94 ? 23.678 3.328 4.908 1.00 79.19 94 PHE A CA 1
ATOM 758 C C . PHE A 1 94 ? 24.196 3.104 6.341 1.00 79.19 94 PHE A C 1
ATOM 760 O O . PHE A 1 94 ? 24.022 4.005 7.164 1.00 79.19 94 PHE A O 1
ATOM 767 N N . PRO A 1 95 ? 24.887 1.993 6.678 1.00 80.50 95 PRO A N 1
ATOM 768 C CA . PRO A 1 95 ? 25.478 1.829 8.009 1.00 80.50 95 PRO A CA 1
ATOM 769 C C . PRO A 1 95 ? 26.462 2.949 8.379 1.00 80.50 95 PRO A C 1
ATOM 771 O O . PRO A 1 95 ? 26.438 3.447 9.506 1.00 80.50 95 PRO A O 1
ATOM 774 N N . TRP A 1 96 ? 27.289 3.389 7.424 1.00 85.12 96 TRP A N 1
ATOM 775 C CA . TRP A 1 96 ? 28.202 4.518 7.614 1.00 85.12 96 TRP A CA 1
ATOM 776 C C . TRP A 1 96 ? 27.440 5.839 7.793 1.00 85.12 96 TRP A C 1
ATOM 778 O O . TRP A 1 96 ? 27.749 6.607 8.707 1.00 85.12 96 TRP A O 1
ATOM 788 N N . LEU A 1 97 ? 26.419 6.093 6.965 1.00 82.19 97 LEU A N 1
ATOM 789 C CA . LEU A 1 97 ? 25.601 7.304 7.054 1.00 82.19 97 LEU A CA 1
ATOM 790 C C . LEU A 1 97 ? 24.881 7.373 8.402 1.00 82.19 97 LEU A C 1
ATOM 792 O O . LEU A 1 97 ? 24.915 8.409 9.061 1.00 82.19 97 LEU A O 1
ATOM 796 N N . LYS A 1 98 ? 24.292 6.260 8.845 1.00 80.06 98 LYS A N 1
ATOM 797 C CA . LYS A 1 98 ? 23.645 6.146 10.152 1.00 80.06 98 LYS A CA 1
ATOM 798 C C . LYS A 1 98 ? 24.613 6.489 11.280 1.00 80.06 98 LYS A C 1
ATOM 800 O O . LYS A 1 98 ? 24.304 7.355 12.089 1.00 80.06 98 LYS A O 1
ATOM 805 N N . GLN A 1 99 ? 25.819 5.919 11.273 1.00 84.12 99 GLN A N 1
ATOM 806 C CA . GLN A 1 99 ? 26.844 6.250 12.265 1.00 84.12 99 GLN A CA 1
ATOM 807 C C . GLN A 1 99 ? 27.186 7.752 12.272 1.00 84.12 99 GLN A C 1
ATOM 809 O O . GLN A 1 99 ? 27.372 8.346 13.337 1.00 84.12 99 GLN A O 1
ATOM 814 N N . LYS A 1 100 ? 27.263 8.389 11.096 1.00 84.62 100 LYS A N 1
ATOM 815 C CA . LYS A 1 100 ? 27.505 9.836 10.985 1.00 84.62 100 LYS A CA 1
ATOM 816 C C . LYS A 1 100 ? 26.344 10.664 11.531 1.00 84.62 100 LYS A C 1
ATOM 818 O O . LYS A 1 100 ? 26.587 11.592 12.304 1.00 84.62 100 LYS A O 1
ATOM 823 N N . VAL A 1 101 ? 25.110 10.315 11.180 1.00 82.06 101 VAL A N 1
ATOM 824 C CA . VAL A 1 101 ? 23.888 10.959 11.683 1.00 82.06 101 VAL A CA 1
ATOM 825 C C . VAL A 1 101 ? 23.812 10.832 13.205 1.00 82.06 101 VAL A C 1
ATOM 827 O O . VAL A 1 101 ? 23.668 11.847 13.888 1.00 82.06 101 VAL A O 1
ATOM 830 N N . ASP A 1 102 ? 24.035 9.637 13.747 1.00 81.62 102 ASP A N 1
ATOM 831 C CA . ASP A 1 102 ? 24.027 9.378 15.189 1.00 81.62 102 ASP A CA 1
ATOM 832 C C . ASP A 1 102 ? 25.101 10.216 15.911 1.00 81.62 102 ASP A C 1
ATOM 834 O O . ASP A 1 102 ? 24.821 10.851 16.928 1.00 81.62 102 ASP A O 1
ATOM 838 N N . SER A 1 103 ? 26.308 10.330 15.336 1.00 86.56 103 SER A N 1
ATOM 839 C CA . SER A 1 103 ? 27.403 11.135 15.911 1.00 86.56 103 SER A CA 1
ATOM 840 C C . SER A 1 103 ? 27.108 12.639 15.996 1.00 86.56 103 SER A C 1
ATOM 842 O O . SER A 1 103 ? 27.706 13.344 16.807 1.00 86.56 103 SER A O 1
ATOM 844 N N . SER A 1 104 ? 26.180 13.140 15.176 1.00 83.62 104 SER A N 1
ATOM 845 C CA . SER A 1 104 ? 25.795 14.556 15.141 1.00 83.62 104 SER A CA 1
ATOM 846 C C . SER A 1 104 ? 24.725 14.929 16.175 1.00 83.62 104 SER A C 1
ATOM 848 O O . SER A 1 104 ? 24.420 16.111 16.350 1.00 83.62 104 SER A O 1
ATOM 850 N N . ASN A 1 105 ? 24.151 13.929 16.856 1.00 80.31 105 ASN A N 1
ATOM 851 C CA . ASN A 1 105 ? 23.031 14.068 17.786 1.00 80.31 105 ASN A CA 1
ATOM 852 C C . ASN A 1 105 ? 21.807 14.801 17.190 1.00 80.31 105 ASN A C 1
ATOM 854 O O . ASN A 1 105 ? 21.029 15.435 17.907 1.00 80.31 105 ASN A O 1
ATOM 858 N N . ILE A 1 106 ? 21.635 14.744 15.864 1.00 78.12 106 ILE A N 1
ATOM 859 C CA . ILE A 1 106 ? 20.575 15.471 15.151 1.00 78.12 106 ILE A CA 1
ATOM 860 C C . ILE A 1 106 ? 19.172 14.991 15.537 1.00 78.12 106 ILE A C 1
ATOM 862 O O . ILE A 1 106 ? 18.248 15.797 15.611 1.00 78.12 106 ILE A O 1
ATOM 866 N N . VAL A 1 107 ? 19.012 13.704 15.860 1.00 73.38 107 VAL A N 1
ATOM 867 C CA . VAL A 1 107 ? 17.727 13.141 16.303 1.00 73.38 107 VAL A CA 1
ATOM 868 C C . VAL A 1 107 ? 17.294 13.747 17.641 1.00 73.38 107 VAL A C 1
ATOM 870 O O . VAL A 1 107 ? 16.153 14.171 17.776 1.00 73.38 107 VAL A O 1
ATOM 873 N N . ALA A 1 108 ? 18.201 13.870 18.614 1.00 75.12 108 ALA A N 1
ATOM 874 C CA . ALA A 1 108 ? 17.863 14.504 19.889 1.00 75.12 108 ALA A CA 1
ATOM 875 C C . ALA A 1 108 ? 17.518 15.992 19.705 1.00 75.12 108 ALA A C 1
ATOM 877 O O . ALA A 1 108 ? 16.537 16.475 20.260 1.00 75.12 108 ALA A O 1
ATOM 878 N N . ARG A 1 109 ? 18.271 16.711 18.860 1.00 76.69 109 ARG A N 1
ATOM 879 C CA . ARG A 1 109 ? 18.005 18.132 18.565 1.00 76.69 109 ARG A CA 1
ATOM 880 C C . ARG A 1 109 ? 16.665 18.355 17.864 1.00 76.69 109 ARG A C 1
ATOM 882 O O . ARG A 1 109 ? 15.995 19.348 18.111 1.00 76.69 109 ARG A O 1
ATOM 889 N N . THR A 1 110 ? 16.260 17.440 16.989 1.00 72.06 110 THR A N 1
ATOM 890 C CA . THR A 1 110 ? 14.966 17.532 16.293 1.00 72.06 110 THR A CA 1
ATOM 891 C C . THR A 1 110 ? 13.786 17.227 17.219 1.00 72.06 110 THR A C 1
ATOM 893 O O . THR A 1 110 ? 12.726 17.820 17.043 1.00 72.06 110 THR A O 1
ATOM 896 N N . GLN A 1 111 ? 13.967 16.399 18.254 1.00 72.31 111 GLN A N 1
ATOM 897 C CA . GLN A 1 111 ? 12.957 16.182 19.303 1.00 72.31 111 GLN A CA 1
ATOM 898 C C . GLN A 1 111 ? 12.707 17.418 20.182 1.00 72.31 111 GLN A C 1
ATOM 900 O O . GLN A 1 111 ? 11.629 17.545 20.755 1.00 72.31 111 GLN A O 1
ATOM 905 N N . GLU A 1 112 ? 13.675 18.331 20.301 1.00 73.12 112 GLU A N 1
ATOM 906 C CA . GLU A 1 112 ? 13.462 19.626 20.966 1.00 73.12 112 GLU A CA 1
ATOM 907 C C . GLU A 1 112 ? 12.633 20.587 20.098 1.00 73.12 112 GLU A C 1
ATOM 909 O O . GLU A 1 112 ? 11.934 21.453 20.620 1.00 73.12 112 GLU A O 1
ATOM 914 N N . TYR A 1 113 ? 12.704 20.431 18.773 1.00 72.12 113 TYR A N 1
ATOM 915 C CA . TYR A 1 113 ? 12.051 21.309 17.804 1.00 72.12 113 TYR A CA 1
ATOM 916 C C . TYR A 1 113 ? 10.597 20.907 17.524 1.00 72.12 113 TYR A C 1
ATOM 918 O O . TYR A 1 113 ? 9.697 21.751 17.526 1.00 72.12 113 TYR A O 1
ATOM 926 N N . PHE A 1 114 ? 10.354 19.614 17.302 1.00 66.88 114 PHE A N 1
ATOM 927 C CA . PHE A 1 114 ? 9.019 19.093 17.037 1.00 66.88 114 PHE A CA 1
ATOM 928 C C . PHE A 1 114 ? 8.332 18.653 18.333 1.00 66.88 114 PHE A C 1
ATOM 930 O O . PHE A 1 114 ? 8.906 17.955 19.160 1.00 66.88 114 PHE A O 1
ATOM 937 N N . GLU A 1 115 ? 7.038 18.955 18.468 1.00 65.69 115 GLU A N 1
ATOM 938 C CA . GLU A 1 115 ? 6.193 18.392 19.540 1.00 65.69 115 GLU A CA 1
ATOM 939 C C . GLU A 1 115 ? 5.999 16.866 19.397 1.00 65.69 115 GLU A C 1
ATOM 941 O O . GLU A 1 115 ? 5.478 16.194 20.292 1.00 65.69 115 GLU A O 1
ATOM 946 N N . TYR A 1 116 ? 6.455 16.311 18.272 1.00 63.62 116 TYR A N 1
ATOM 947 C CA . TYR A 1 116 ? 6.516 14.891 17.975 1.00 63.62 116 TYR A CA 1
ATOM 948 C C . TYR A 1 116 ? 7.603 14.204 18.816 1.00 63.62 116 TYR A C 1
ATOM 950 O O . TYR A 1 116 ? 8.790 14.246 18.505 1.00 63.62 116 TYR A O 1
ATOM 958 N N . LYS A 1 117 ? 7.189 13.539 19.899 1.00 63.69 117 LYS A N 1
ATOM 959 C CA . LYS A 1 117 ? 8.101 12.895 20.864 1.00 63.69 117 LYS A CA 1
ATOM 960 C C . LYS A 1 117 ? 8.586 11.498 20.467 1.00 63.69 117 LYS A C 1
ATOM 962 O O . LYS A 1 117 ? 9.302 10.865 21.243 1.00 63.69 117 LYS A O 1
ATOM 967 N N . LYS A 1 118 ? 8.193 10.979 19.301 1.00 64.31 118 LYS A N 1
ATOM 968 C CA . LYS A 1 118 ? 8.693 9.682 18.831 1.00 64.31 118 LYS A CA 1
ATOM 969 C C . LYS A 1 118 ? 10.101 9.838 18.249 1.00 64.31 118 LYS A C 1
ATOM 971 O O . LYS A 1 118 ? 10.418 10.879 17.675 1.00 64.31 118 LYS A O 1
ATOM 976 N N . PRO A 1 119 ? 10.973 8.831 18.407 1.00 58.88 119 PRO A N 1
ATOM 977 C CA . PRO A 1 119 ? 12.268 8.842 17.745 1.00 58.88 119 PRO A CA 1
ATOM 978 C C . PRO A 1 119 ? 12.062 8.913 16.231 1.00 58.88 119 PRO A C 1
ATOM 980 O O . PRO A 1 119 ? 11.253 8.164 15.679 1.00 58.88 119 PRO A O 1
ATOM 983 N N . PHE A 1 120 ? 12.794 9.806 15.564 1.00 60.66 120 PHE A N 1
ATOM 984 C CA . PHE A 1 120 ? 12.863 9.798 14.108 1.00 60.66 120 PHE A CA 1
ATOM 985 C C . PHE A 1 120 ? 13.385 8.437 13.658 1.00 60.66 120 PHE A C 1
ATOM 987 O O . PHE A 1 120 ? 14.479 8.019 14.043 1.00 60.66 120 PHE A O 1
ATOM 994 N N . GLN A 1 121 ? 12.588 7.734 12.860 1.00 60.62 121 GLN A N 1
ATOM 995 C CA . GLN A 1 121 ? 13.048 6.518 12.216 1.00 60.62 121 GLN A CA 1
ATOM 996 C C . GLN A 1 121 ? 13.864 6.917 10.991 1.00 60.62 121 GLN A C 1
ATOM 998 O O . GLN A 1 121 ? 13.373 7.603 10.096 1.00 60.62 121 GLN A O 1
ATOM 1003 N N . ILE A 1 122 ? 15.126 6.494 10.958 1.00 62.19 122 ILE A N 1
ATOM 1004 C CA . ILE A 1 122 ? 15.930 6.566 9.741 1.00 62.19 122 ILE A CA 1
ATOM 1005 C C . ILE A 1 122 ? 15.488 5.385 8.877 1.00 62.19 122 ILE A C 1
ATOM 1007 O O . ILE A 1 122 ? 15.934 4.257 9.094 1.00 62.19 122 ILE A O 1
ATOM 1011 N N . ILE A 1 123 ? 14.570 5.646 7.951 1.00 61.81 123 ILE A N 1
ATOM 1012 C CA . ILE A 1 123 ? 14.078 4.662 6.985 1.00 61.81 123 ILE A CA 1
ATOM 1013 C C . ILE A 1 123 ? 14.807 4.914 5.657 1.00 61.81 123 ILE A C 1
ATOM 1015 O O . ILE A 1 123 ? 14.952 6.077 5.264 1.00 61.81 123 ILE A O 1
ATOM 1019 N N . PRO A 1 124 ? 15.302 3.875 4.963 1.00 59.50 124 PRO A N 1
ATOM 1020 C CA . PRO A 1 124 ? 15.859 4.015 3.622 1.00 59.50 124 PRO A CA 1
ATOM 1021 C C . PRO A 1 124 ? 14.736 4.316 2.614 1.00 59.50 124 PRO A C 1
ATOM 1023 O O . PRO A 1 124 ? 14.275 3.448 1.886 1.00 59.50 124 PRO A O 1
ATOM 1026 N N . ASN A 1 125 ? 14.278 5.565 2.585 1.00 59.84 125 ASN A N 1
ATOM 1027 C CA . ASN A 1 125 ? 13.194 6.016 1.708 1.00 59.84 125 ASN A CA 1
ATOM 1028 C C . ASN A 1 125 ? 13.658 6.183 0.247 1.00 59.84 125 ASN A C 1
ATOM 1030 O O . ASN A 1 125 ? 12.937 5.848 -0.688 1.00 59.84 125 ASN A O 1
ATOM 1034 N N . GLY A 1 126 ? 14.936 6.517 0.027 1.00 63.62 126 GLY A N 1
ATOM 1035 C CA . GLY A 1 126 ? 15.497 6.727 -1.316 1.00 63.62 126 GLY A CA 1
ATOM 1036 C C . GLY A 1 126 ? 15.361 5.550 -2.299 1.00 63.62 126 GLY A C 1
ATOM 1037 O O . GLY A 1 126 ? 15.593 5.739 -3.495 1.00 63.62 126 GLY A O 1
ATOM 1038 N N . GLU A 1 127 ? 14.957 4.361 -1.839 1.00 76.06 127 GLU A N 1
ATOM 1039 C CA . GLU A 1 127 ? 14.552 3.248 -2.700 1.00 76.06 127 GLU A CA 1
ATOM 1040 C C . GLU A 1 127 ? 13.490 3.678 -3.720 1.00 76.06 127 GLU A C 1
ATOM 1042 O O . GLU A 1 127 ? 13.683 3.433 -4.904 1.00 76.06 127 GLU A O 1
ATOM 1047 N N . CYS A 1 128 ? 12.423 4.378 -3.319 1.00 84.50 128 CYS A N 1
ATOM 1048 C CA . CYS A 1 128 ? 11.318 4.696 -4.236 1.00 84.50 128 CYS A CA 1
ATOM 1049 C C . CYS A 1 128 ? 11.779 5.556 -5.425 1.00 84.50 128 CYS A C 1
ATOM 1051 O O . CYS A 1 128 ? 11.343 5.344 -6.555 1.00 84.50 128 CYS A O 1
ATOM 1053 N N . ILE A 1 129 ? 12.700 6.492 -5.173 1.00 87.69 129 ILE A N 1
ATOM 1054 C CA . ILE A 1 129 ? 13.262 7.382 -6.197 1.00 87.69 129 ILE A CA 1
ATOM 1055 C C . ILE A 1 129 ? 14.262 6.635 -7.079 1.00 87.69 129 ILE A C 1
ATOM 1057 O O . ILE A 1 129 ? 14.265 6.800 -8.294 1.00 87.69 129 ILE A O 1
ATOM 1061 N N . THR A 1 130 ? 15.151 5.844 -6.476 1.00 87.06 130 THR A N 1
ATOM 1062 C CA . THR A 1 130 ? 16.279 5.226 -7.192 1.00 87.06 130 THR A CA 1
ATOM 1063 C C . THR A 1 130 ? 15.892 3.953 -7.936 1.00 87.06 130 THR A C 1
ATOM 1065 O O . THR A 1 130 ? 16.496 3.645 -8.966 1.00 87.06 130 THR A O 1
ATOM 1068 N N . LEU A 1 131 ? 14.873 3.233 -7.460 1.00 88.12 131 LEU A N 1
ATOM 1069 C CA . LEU A 1 131 ? 14.469 1.933 -7.979 1.00 88.12 131 LEU A CA 1
ATOM 1070 C C . LEU A 1 131 ? 14.216 1.960 -9.498 1.00 88.12 131 LEU A C 1
ATOM 1072 O O . LEU A 1 131 ? 14.850 1.163 -10.187 1.00 88.12 131 LEU A O 1
ATOM 1076 N N . PRO A 1 132 ? 13.421 2.878 -10.083 1.00 92.88 132 PRO A N 1
ATOM 1077 C CA . PRO A 1 132 ? 13.166 2.871 -11.528 1.00 92.88 132 PRO A CA 1
ATOM 1078 C C . PRO A 1 132 ? 14.441 2.962 -12.379 1.00 92.88 132 PRO A C 1
ATOM 1080 O O . PRO A 1 132 ? 14.576 2.260 -13.381 1.00 92.88 132 PRO A O 1
ATOM 1083 N N . PHE A 1 133 ? 15.427 3.744 -11.933 1.00 91.94 133 PHE A N 1
ATOM 1084 C CA . PHE A 1 133 ? 16.709 3.895 -12.625 1.00 91.94 133 PHE A CA 1
ATOM 1085 C C . PHE A 1 133 ? 17.585 2.646 -12.503 1.00 91.94 133 PHE A C 1
ATOM 1087 O O . PHE A 1 133 ? 18.223 2.240 -13.475 1.00 91.94 133 PHE A O 1
ATOM 1094 N N . ILE A 1 134 ? 17.596 2.005 -11.330 1.00 87.75 134 ILE A N 1
ATOM 1095 C CA . ILE A 1 134 ? 18.350 0.763 -11.102 1.00 87.75 134 ILE A CA 1
ATOM 1096 C C . ILE A 1 134 ? 17.735 -0.405 -11.887 1.00 87.75 134 ILE A C 1
ATOM 1098 O O . ILE A 1 134 ? 18.446 -1.326 -12.293 1.00 87.75 134 ILE A O 1
ATOM 1102 N N . LEU A 1 135 ? 16.426 -0.360 -12.146 1.00 89.69 135 LEU A N 1
ATOM 1103 C CA . LEU A 1 135 ? 15.700 -1.391 -12.884 1.00 89.69 135 LEU A CA 1
ATOM 1104 C C . LEU A 1 135 ? 15.694 -1.201 -14.399 1.00 89.69 135 LEU A C 1
ATOM 1106 O O . LEU A 1 135 ? 15.474 -2.178 -15.120 1.00 89.69 135 LEU A O 1
ATOM 1110 N N . ALA A 1 136 ? 16.003 -0.005 -14.900 1.00 90.75 136 ALA A N 1
ATOM 1111 C CA . ALA A 1 136 ? 16.068 0.264 -16.333 1.00 90.75 136 ALA A CA 1
ATOM 1112 C C . ALA A 1 136 ? 16.962 -0.732 -17.118 1.00 90.75 136 ALA A C 1
ATOM 1114 O O . ALA A 1 136 ? 16.518 -1.227 -18.157 1.00 90.75 136 ALA A O 1
ATOM 1115 N N . PRO A 1 137 ? 18.160 -1.143 -16.642 1.00 87.00 137 PRO A N 1
ATOM 1116 C CA . PRO A 1 137 ? 18.945 -2.193 -17.297 1.00 87.00 137 PRO A CA 1
ATOM 1117 C C . PRO A 1 137 ? 18.241 -3.556 -17.355 1.00 87.00 137 PRO A C 1
ATOM 1119 O O . PRO A 1 137 ? 18.380 -4.281 -18.337 1.00 87.00 137 PRO A O 1
ATOM 1122 N N . ILE A 1 138 ? 17.477 -3.924 -16.323 1.00 85.62 138 ILE A N 1
ATOM 1123 C CA . ILE A 1 138 ? 16.744 -5.201 -16.264 1.00 85.62 138 ILE A CA 1
ATOM 1124 C C . ILE A 1 138 ? 15.584 -5.170 -17.258 1.00 85.62 138 ILE A C 1
ATOM 1126 O O . ILE A 1 138 ? 15.415 -6.110 -18.036 1.00 85.62 138 ILE A O 1
ATOM 1130 N N . GLN A 1 139 ? 14.846 -4.059 -17.296 1.00 90.31 139 GLN A N 1
ATOM 1131 C CA . GLN A 1 139 ? 13.849 -3.783 -18.328 1.00 90.31 139 GLN A CA 1
ATOM 1132 C C . GLN A 1 139 ? 14.455 -3.900 -19.733 1.00 90.31 139 GLN A C 1
ATOM 1134 O O . GLN A 1 139 ? 13.878 -4.566 -20.593 1.00 90.31 139 GLN A O 1
ATOM 1139 N N . ALA A 1 140 ? 15.651 -3.344 -19.951 1.00 87.56 140 ALA A N 1
ATOM 1140 C CA . ALA A 1 140 ? 16.352 -3.424 -21.229 1.00 87.56 140 ALA A CA 1
ATOM 1141 C C . ALA A 1 140 ? 16.748 -4.867 -21.608 1.00 87.56 140 ALA A C 1
ATOM 1143 O O . ALA A 1 140 ? 16.440 -5.327 -22.707 1.00 87.56 140 ALA A O 1
ATOM 1144 N N . ILE A 1 141 ? 17.383 -5.610 -20.693 1.00 85.38 141 ILE A N 1
ATOM 1145 C CA . ILE A 1 141 ? 17.841 -6.995 -20.919 1.00 85.38 141 ILE A CA 1
ATOM 1146 C C . ILE A 1 141 ? 16.665 -7.936 -21.204 1.00 85.38 141 ILE A C 1
ATOM 1148 O O . ILE A 1 141 ? 16.755 -8.803 -22.074 1.00 85.38 141 ILE A O 1
ATOM 1152 N N . HIS A 1 142 ? 15.558 -7.770 -20.478 1.00 84.38 142 HIS A N 1
ATOM 1153 C CA . HIS A 1 142 ? 14.379 -8.626 -20.608 1.00 84.38 142 HIS A CA 1
ATOM 1154 C C . HIS A 1 142 ? 13.344 -8.116 -21.611 1.00 84.38 142 HIS A C 1
ATOM 1156 O O . HIS A 1 142 ? 12.348 -8.809 -21.835 1.00 84.38 142 HIS A O 1
ATOM 1162 N N . LYS A 1 143 ? 13.593 -6.958 -22.237 1.00 87.44 143 LYS A N 1
ATOM 1163 C CA . LYS A 1 143 ? 12.700 -6.317 -23.209 1.00 87.44 143 LYS A CA 1
ATOM 1164 C C . LYS A 1 143 ? 11.301 -6.089 -22.625 1.00 87.44 143 LYS A C 1
ATOM 1166 O O . LYS A 1 143 ? 10.300 -6.557 -23.163 1.00 87.44 143 LYS A O 1
ATOM 1171 N N . ILE A 1 144 ? 11.263 -5.425 -21.470 1.00 89.38 144 ILE A N 1
ATOM 1172 C CA . ILE A 1 144 ? 10.041 -5.078 -20.737 1.00 89.38 144 ILE A CA 1
ATOM 1173 C C . ILE A 1 144 ? 9.953 -3.559 -20.641 1.00 89.38 144 ILE A C 1
ATOM 1175 O O . ILE A 1 144 ? 10.758 -2.919 -19.969 1.00 89.38 144 ILE A O 1
ATOM 1179 N N . THR A 1 145 ? 8.963 -2.962 -21.295 1.00 91.69 145 THR A N 1
ATOM 1180 C CA . THR A 1 145 ? 8.882 -1.499 -21.445 1.00 91.69 145 THR A CA 1
ATOM 1181 C C . THR A 1 145 ? 8.280 -0.775 -20.245 1.00 91.69 145 THR A C 1
ATOM 1183 O O . THR A 1 145 ? 8.367 0.450 -20.185 1.00 91.69 145 THR A O 1
ATOM 1186 N N . LEU A 1 146 ? 7.645 -1.494 -19.315 1.00 94.62 146 LEU A N 1
ATOM 1187 C CA . LEU A 1 146 ? 6.894 -0.896 -18.212 1.00 94.62 146 LEU A CA 1
ATOM 1188 C C . LEU A 1 146 ? 7.199 -1.572 -16.874 1.00 94.62 146 LEU A C 1
ATOM 1190 O O . LEU A 1 146 ? 6.916 -2.756 -16.688 1.00 94.62 146 LEU A O 1
ATOM 1194 N N . LEU A 1 147 ? 7.737 -0.789 -15.944 1.00 95.56 147 LEU A N 1
ATOM 1195 C CA . LEU A 1 147 ? 7.814 -1.104 -14.525 1.00 95.56 147 LEU A CA 1
ATOM 1196 C C . LEU A 1 147 ? 6.568 -0.571 -13.813 1.00 95.56 147 LEU A C 1
ATOM 1198 O O . LEU A 1 147 ? 6.192 0.588 -13.974 1.00 95.56 147 LEU A O 1
ATOM 1202 N N . LEU A 1 148 ? 5.951 -1.418 -13.001 1.00 96.94 148 LEU A N 1
ATOM 1203 C CA . LEU A 1 148 ? 4.817 -1.087 -12.155 1.00 96.94 148 LEU A CA 1
ATOM 1204 C C . LEU A 1 148 ? 5.226 -1.144 -10.688 1.00 96.94 148 LEU A C 1
ATOM 1206 O O . LEU A 1 148 ? 5.854 -2.108 -10.245 1.00 96.94 148 LEU A O 1
ATOM 1210 N N . VAL A 1 149 ? 4.800 -0.149 -9.918 1.00 95.69 149 VAL A N 1
ATOM 1211 C CA . VAL A 1 149 ? 4.841 -0.186 -8.451 1.00 95.69 149 VAL A CA 1
ATOM 1212 C C . VAL A 1 149 ? 3.457 0.061 -7.860 1.00 95.69 149 VAL A C 1
ATOM 1214 O O . VAL A 1 149 ? 2.504 0.402 -8.561 1.00 95.69 149 VAL A O 1
ATOM 1217 N N . GLY A 1 150 ? 3.337 -0.155 -6.553 1.00 95.44 150 GLY A N 1
ATOM 1218 C CA . GLY A 1 150 ? 2.076 -0.077 -5.825 1.00 95.44 150 GLY A CA 1
ATOM 1219 C C . GLY A 1 150 ? 1.905 1.191 -4.995 1.00 95.44 150 GLY A C 1
ATOM 1220 O O . GLY A 1 150 ? 1.429 1.066 -3.875 1.00 95.44 150 GLY A O 1
ATOM 1221 N N . HIS A 1 151 ? 2.315 2.374 -5.472 1.00 95.50 151 HIS A N 1
ATOM 1222 C CA . HIS A 1 151 ? 2.071 3.611 -4.718 1.00 95.50 151 HIS A CA 1
ATOM 1223 C C . HIS A 1 151 ? 0.619 4.063 -4.864 1.00 95.50 151 HIS A C 1
ATOM 1225 O O . HIS A 1 151 ? 0.087 4.218 -5.964 1.00 95.50 151 HIS A O 1
ATOM 1231 N N . GLU A 1 152 ? -0.025 4.292 -3.733 1.00 96.00 152 GLU A N 1
ATOM 1232 C CA . GLU A 1 152 ? -1.426 4.655 -3.624 1.00 96.00 152 GLU A CA 1
ATOM 1233 C C . GLU A 1 152 ? -1.641 6.173 -3.562 1.00 96.00 152 GLU A C 1
ATOM 1235 O O . GLU A 1 152 ? -0.727 6.972 -3.329 1.00 96.00 152 GLU A O 1
ATOM 1240 N N . LYS A 1 153 ? -2.898 6.605 -3.700 1.00 96.38 153 LYS A N 1
ATOM 1241 C CA . LYS A 1 153 ? -3.271 8.017 -3.539 1.00 96.38 153 LYS A CA 1
ATOM 1242 C C . LYS A 1 153 ? -3.048 8.532 -2.115 1.00 96.38 153 LYS A C 1
ATOM 1244 O O . LYS A 1 153 ? -2.866 9.727 -1.905 1.00 96.38 153 LYS A O 1
ATOM 1249 N N . SER A 1 154 ? -3.106 7.651 -1.112 1.00 92.81 154 SER A N 1
ATOM 1250 C CA . SER A 1 154 ? -2.876 8.018 0.295 1.00 92.81 154 SER A CA 1
ATOM 1251 C C . SER A 1 154 ? -1.478 8.581 0.547 1.00 92.81 154 SER A C 1
ATOM 1253 O O . SER A 1 154 ? -1.339 9.404 1.445 1.00 92.81 154 SER A O 1
ATOM 1255 N N . ALA A 1 155 ? -0.483 8.180 -0.248 1.00 92.62 155 ALA A N 1
ATOM 1256 C CA . ALA A 1 155 ? 0.897 8.627 -0.103 1.00 92.62 155 ALA A CA 1
ATOM 1257 C C . ALA A 1 155 ? 1.109 10.120 -0.426 1.00 92.62 155 ALA A C 1
ATOM 1259 O O . ALA A 1 155 ? 2.139 10.681 -0.073 1.00 92.62 155 ALA A O 1
ATOM 1260 N N . ASP A 1 156 ? 0.129 10.782 -1.053 1.00 94.31 156 ASP A N 1
ATOM 1261 C CA . ASP A 1 156 ? 0.163 12.232 -1.291 1.00 94.31 156 ASP A CA 1
ATOM 1262 C C . ASP A 1 156 ? -0.130 13.052 -0.025 1.00 94.31 156 ASP A C 1
ATOM 1264 O O . ASP A 1 156 ? 0.060 14.269 -0.014 1.00 94.31 156 ASP A O 1
ATOM 1268 N N . ALA A 1 157 ? -0.663 12.418 1.024 1.00 92.50 157 ALA A N 1
ATOM 1269 C CA . ALA A 1 157 ? -0.982 13.107 2.263 1.00 92.50 157 ALA A CA 1
ATOM 1270 C C . ALA A 1 157 ? 0.297 13.473 3.023 1.00 92.50 157 ALA A C 1
ATOM 1272 O O . ALA A 1 157 ? 1.239 12.687 3.126 1.00 92.50 157 ALA A O 1
ATOM 1273 N N . HIS A 1 158 ? 0.297 14.666 3.607 1.00 90.44 158 HIS A N 1
ATOM 1274 C CA . HIS A 1 158 ? 1.374 15.106 4.476 1.00 90.44 158 HIS A CA 1
ATOM 1275 C C . HIS A 1 158 ? 1.196 14.592 5.898 1.00 90.44 158 HIS A C 1
ATOM 1277 O O . HIS A 1 158 ? 0.080 14.370 6.361 1.00 90.44 158 HIS A O 1
ATOM 1283 N N . ASN A 1 159 ? 2.309 14.434 6.605 1.00 89.31 159 ASN A N 1
ATOM 1284 C CA . ASN A 1 159 ? 2.305 14.011 7.998 1.00 89.31 159 ASN A CA 1
ATOM 1285 C C . ASN A 1 159 ? 1.942 15.152 8.938 1.00 89.31 159 ASN A C 1
ATOM 1287 O O . ASN A 1 159 ? 1.186 14.951 9.890 1.00 89.31 159 ASN A O 1
ATOM 1291 N N . LEU A 1 160 ? 2.504 16.329 8.663 1.00 86.69 160 LEU A N 1
ATOM 1292 C CA . LEU A 1 160 ? 2.302 17.552 9.425 1.00 86.69 160 LEU A CA 1
ATOM 1293 C C . LEU A 1 160 ? 2.598 18.784 8.563 1.00 86.69 160 LEU A C 1
ATOM 1295 O O . LEU A 1 160 ? 3.185 18.683 7.484 1.00 86.69 160 LEU A O 1
ATOM 1299 N N . ILE A 1 161 ? 2.200 19.942 9.075 1.00 88.00 161 ILE A N 1
ATOM 1300 C CA . ILE A 1 161 ? 2.638 21.252 8.596 1.00 88.00 161 ILE A CA 1
ATOM 1301 C C . ILE A 1 161 ? 3.551 21.816 9.679 1.00 88.00 161 ILE A C 1
ATOM 1303 O O . ILE A 1 161 ? 3.165 21.847 10.850 1.00 88.00 161 ILE A O 1
ATOM 1307 N N . ASP A 1 162 ? 4.764 22.215 9.310 1.00 84.38 162 ASP A N 1
ATOM 1308 C CA . ASP A 1 162 ? 5.694 22.809 10.256 1.00 84.38 162 ASP A CA 1
ATOM 1309 C C . ASP A 1 162 ? 5.129 24.132 10.782 1.00 84.38 162 ASP A C 1
ATOM 1311 O O . ASP A 1 162 ? 4.781 25.034 10.020 1.00 84.38 162 ASP A O 1
ATOM 1315 N N . LYS A 1 163 ? 5.017 24.257 12.106 1.00 83.56 163 LYS A N 1
ATOM 1316 C CA . LYS A 1 163 ? 4.359 25.412 12.732 1.00 83.56 163 LYS A CA 1
ATOM 1317 C C . LYS A 1 163 ? 5.151 26.716 12.603 1.00 83.56 163 LYS A C 1
ATOM 1319 O O . LYS A 1 163 ? 4.578 27.778 12.835 1.00 83.56 163 LYS A O 1
ATOM 1324 N N . TYR A 1 164 ? 6.446 26.651 12.288 1.00 85.06 164 TYR A N 1
ATOM 1325 C CA . TYR A 1 164 ? 7.317 27.820 12.198 1.00 85.06 164 TYR A CA 1
ATOM 1326 C C . TYR A 1 164 ? 7.517 28.275 10.750 1.00 85.06 164 TYR A C 1
ATOM 1328 O O . TYR A 1 164 ? 7.386 29.466 10.476 1.00 85.06 164 TYR A O 1
ATOM 1336 N N . SER A 1 165 ? 7.826 27.355 9.832 1.00 89.25 165 SER A N 1
ATOM 1337 C CA . SER A 1 165 ? 8.019 27.651 8.408 1.00 89.25 165 SER A CA 1
ATOM 1338 C C . SER A 1 165 ? 6.714 27.636 7.611 1.00 89.25 165 SER A C 1
ATOM 1340 O O . SER A 1 165 ? 6.637 28.266 6.557 1.00 89.25 165 SER A O 1
ATOM 1342 N N . GLY A 1 166 ? 5.676 26.952 8.104 1.00 90.00 166 GLY A N 1
ATOM 1343 C CA . GLY A 1 166 ? 4.434 26.709 7.366 1.00 90.00 166 GLY A CA 1
ATOM 1344 C C . GLY A 1 166 ? 4.581 25.659 6.261 1.00 90.00 166 GLY A C 1
ATOM 1345 O O . GLY A 1 166 ? 3.660 25.479 5.464 1.00 90.00 166 GLY A O 1
ATOM 1346 N N . GLU A 1 167 ? 5.727 24.981 6.182 1.00 90.75 167 GLU A N 1
ATOM 1347 C CA . GLU A 1 167 ? 6.003 24.004 5.136 1.00 90.75 167 GLU A CA 1
ATOM 1348 C C . GLU A 1 167 ? 5.290 22.680 5.396 1.00 90.75 167 GLU A C 1
ATOM 1350 O O . GLU A 1 167 ? 5.165 22.197 6.522 1.00 90.75 167 GLU A O 1
ATOM 1355 N N . VAL A 1 168 ? 4.841 22.065 4.311 1.00 90.62 168 VAL A N 1
ATOM 1356 C CA . VAL A 1 168 ? 4.227 20.744 4.333 1.00 90.62 168 VAL A CA 1
ATOM 1357 C C . VAL A 1 168 ? 5.326 19.688 4.424 1.00 90.62 168 VAL A C 1
ATOM 1359 O O . VAL A 1 168 ? 6.224 19.652 3.587 1.00 90.62 168 VAL A O 1
ATOM 1362 N N . VAL A 1 169 ? 5.231 18.793 5.408 1.00 87.12 169 VAL A N 1
ATOM 1363 C CA . VAL A 1 169 ? 6.211 17.725 5.626 1.00 87.12 169 VAL A CA 1
ATOM 1364 C C . VAL A 1 169 ? 5.555 16.366 5.395 1.00 87.12 169 VAL A C 1
ATOM 1366 O O . VAL A 1 169 ? 4.602 15.995 6.083 1.00 87.12 169 VAL A O 1
ATOM 1369 N N . ALA A 1 170 ? 6.077 15.604 4.433 1.00 88.69 170 ALA A N 1
ATOM 1370 C CA . ALA A 1 170 ? 5.536 14.308 4.033 1.00 88.69 170 ALA A CA 1
ATOM 1371 C C . ALA A 1 170 ? 6.654 13.267 3.885 1.00 88.69 170 ALA A C 1
ATOM 1373 O O . ALA A 1 170 ? 7.476 13.356 2.975 1.00 88.69 170 ALA A O 1
ATOM 1374 N N . HIS A 1 171 ? 6.667 12.245 4.744 1.00 85.38 171 HIS A N 1
ATOM 1375 C CA . HIS A 1 171 ? 7.685 11.188 4.665 1.00 85.38 171 HIS A CA 1
ATOM 1376 C C . HIS A 1 171 ? 7.515 10.288 3.433 1.00 85.38 171 HIS A C 1
ATOM 1378 O O . HIS A 1 171 ? 8.483 9.679 2.992 1.00 85.38 171 HIS A O 1
ATOM 1384 N N . GLN A 1 172 ? 6.303 10.216 2.869 1.00 89.44 172 GLN A N 1
ATOM 1385 C CA . GLN A 1 172 ? 5.996 9.456 1.651 1.00 89.44 172 GLN A CA 1
ATOM 1386 C C . GLN A 1 172 ? 5.971 10.326 0.393 1.00 89.44 172 GLN A C 1
ATOM 1388 O O . GLN A 1 172 ? 5.442 9.884 -0.624 1.00 89.44 172 GLN A O 1
ATOM 1393 N N . TRP A 1 173 ? 6.520 11.547 0.423 1.00 91.88 173 TRP A N 1
ATOM 1394 C CA . TRP A 1 173 ? 6.478 12.432 -0.747 1.00 91.88 173 TRP A CA 1
ATOM 1395 C C . TRP A 1 173 ? 7.032 11.761 -2.011 1.00 91.88 173 TRP A C 1
ATOM 1397 O O . TRP A 1 173 ? 6.479 11.934 -3.088 1.00 91.88 173 TRP A O 1
ATOM 1407 N N . GLU A 1 174 ? 8.057 10.922 -1.883 1.00 91.94 174 GLU A N 1
ATOM 1408 C CA . GLU A 1 174 ? 8.640 10.142 -2.986 1.00 91.94 174 GLU A CA 1
ATOM 1409 C C . GLU A 1 174 ? 7.692 9.127 -3.646 1.00 91.94 174 GLU A C 1
ATOM 1411 O O . GLU A 1 174 ? 7.973 8.641 -4.735 1.00 91.94 174 GLU A O 1
ATOM 1416 N N . LYS A 1 175 ? 6.571 8.812 -2.994 1.00 93.69 175 LYS A N 1
ATOM 1417 C CA . LYS A 1 175 ? 5.487 7.970 -3.511 1.00 93.69 175 LYS A CA 1
ATOM 1418 C C . LYS A 1 175 ? 4.305 8.810 -3.988 1.00 93.69 175 LYS A C 1
ATOM 1420 O O . LYS A 1 175 ? 3.250 8.260 -4.309 1.00 93.69 175 LYS A O 1
ATOM 1425 N N . SER A 1 176 ? 4.420 10.139 -3.960 1.00 95.44 176 SER A N 1
ATOM 1426 C CA . SER A 1 176 ? 3.353 11.045 -4.372 1.00 95.44 176 SER A CA 1
ATOM 1427 C C . SER A 1 176 ? 3.203 11.093 -5.893 1.00 95.44 176 SER A C 1
ATOM 1429 O O . SER A 1 176 ? 4.126 10.748 -6.625 1.00 95.44 176 SER A O 1
ATOM 1431 N N . LEU A 1 177 ? 2.050 11.557 -6.387 1.00 96.81 177 LEU A N 1
ATOM 1432 C CA . LEU A 1 177 ? 1.862 11.746 -7.834 1.00 96.81 177 LEU A CA 1
ATOM 1433 C C . LEU A 1 177 ? 2.863 12.765 -8.398 1.00 96.81 177 LEU A C 1
ATOM 1435 O O . LEU A 1 177 ? 3.336 12.610 -9.519 1.00 96.81 177 LEU A O 1
ATOM 1439 N N . GLU A 1 178 ? 3.202 13.785 -7.608 1.00 96.00 178 GLU A N 1
ATOM 1440 C CA . GLU A 1 178 ? 4.207 14.778 -7.982 1.00 96.00 178 GLU A CA 1
ATOM 1441 C C . GLU A 1 178 ? 5.589 14.132 -8.160 1.00 96.00 178 GLU A C 1
ATOM 1443 O O . GLU A 1 178 ? 6.276 14.396 -9.149 1.00 96.00 178 GLU A O 1
ATOM 1448 N N . ALA A 1 179 ? 6.001 13.276 -7.221 1.00 94.75 179 ALA A N 1
ATOM 1449 C CA . ALA A 1 179 ? 7.269 12.566 -7.320 1.00 94.75 179 ALA A CA 1
ATOM 1450 C C . ALA A 1 179 ? 7.277 11.579 -8.494 1.00 94.75 179 ALA A C 1
ATOM 1452 O O . ALA A 1 179 ? 8.235 11.589 -9.266 1.00 94.75 179 ALA A O 1
ATOM 1453 N N . ASP A 1 180 ? 6.201 10.807 -8.683 1.00 95.75 180 ASP A N 1
ATOM 1454 C CA . ASP A 1 180 ? 6.062 9.884 -9.817 1.00 95.75 180 ASP A CA 1
ATOM 1455 C C . ASP A 1 180 ? 6.228 10.631 -11.159 1.00 95.75 180 ASP A C 1
ATOM 1457 O O . ASP A 1 180 ? 7.017 10.210 -12.003 1.00 95.75 180 ASP A O 1
ATOM 1461 N N . GLN A 1 181 ? 5.591 11.797 -11.330 1.00 96.62 181 GLN A N 1
ATOM 1462 C CA . GLN A 1 181 ? 5.735 12.628 -12.536 1.00 96.62 181 GLN A CA 1
ATOM 1463 C C . GLN A 1 181 ? 7.172 13.125 -12.756 1.00 96.62 181 GLN A C 1
ATOM 1465 O O . GLN A 1 181 ? 7.664 13.129 -13.886 1.00 96.62 181 GLN A O 1
ATOM 1470 N N . LYS A 1 182 ? 7.868 13.539 -11.689 1.00 96.38 182 LYS A N 1
ATOM 1471 C CA . LYS A 1 182 ? 9.272 13.979 -11.777 1.00 96.38 182 LYS A CA 1
ATOM 1472 C C . LYS A 1 182 ? 10.199 12.824 -12.150 1.00 96.38 182 LYS A C 1
ATOM 1474 O O . LYS A 1 182 ? 11.110 13.015 -12.954 1.00 96.38 182 LYS A O 1
ATOM 1479 N N . ILE A 1 183 ? 9.973 11.641 -11.578 1.00 95.25 183 ILE A N 1
ATOM 1480 C CA . ILE A 1 183 ? 10.725 10.425 -11.898 1.00 95.25 183 ILE A CA 1
ATOM 1481 C C . ILE A 1 183 ? 10.505 10.052 -13.365 1.00 95.25 183 ILE A C 1
ATOM 1483 O O . ILE A 1 183 ? 11.480 9.818 -14.075 1.00 95.25 183 ILE A O 1
ATOM 1487 N N . GLU A 1 184 ? 9.261 10.063 -13.844 1.00 94.94 184 GLU A N 1
ATOM 1488 C CA . GLU A 1 184 ? 8.934 9.798 -15.248 1.00 94.94 184 GLU A CA 1
ATOM 1489 C C . GLU A 1 184 ? 9.593 10.793 -16.205 1.00 94.94 184 GLU A C 1
ATOM 1491 O O . GLU A 1 184 ? 10.158 10.376 -17.215 1.00 94.94 184 GLU A O 1
ATOM 1496 N N . GLU A 1 185 ? 9.598 12.091 -15.879 1.00 95.12 185 GLU A N 1
ATOM 1497 C CA . GLU A 1 185 ? 10.294 13.099 -16.688 1.00 95.12 185 GLU A CA 1
ATOM 1498 C C . GLU A 1 185 ? 11.795 12.791 -16.793 1.00 95.12 185 GLU A C 1
ATOM 1500 O O . GLU A 1 185 ? 12.369 12.840 -17.884 1.00 95.12 185 GLU A O 1
ATOM 1505 N N . GLN A 1 186 ? 12.445 12.447 -15.675 1.00 94.19 186 GLN A N 1
ATOM 1506 C CA . GLN A 1 186 ? 13.864 12.089 -15.695 1.00 94.19 186 GLN A CA 1
ATOM 1507 C C . GLN A 1 186 ? 14.111 10.780 -16.455 1.00 94.19 186 GLN A C 1
ATOM 1509 O O . GLN A 1 186 ? 15.026 10.715 -17.275 1.00 94.19 186 GLN A O 1
ATOM 1514 N N . MET A 1 187 ? 13.276 9.761 -16.253 1.00 94.12 187 MET A N 1
ATOM 1515 C CA . MET A 1 187 ? 13.341 8.496 -16.990 1.00 94.12 187 MET A CA 1
ATOM 1516 C C . MET A 1 187 ? 13.214 8.722 -18.503 1.00 94.12 187 MET A C 1
ATOM 1518 O O . MET A 1 187 ? 14.014 8.180 -19.261 1.00 94.12 187 MET A O 1
ATOM 1522 N N . ALA A 1 188 ? 12.283 9.571 -18.948 1.00 93.19 188 ALA A N 1
ATOM 1523 C CA . ALA A 1 188 ? 12.068 9.883 -20.362 1.00 93.19 188 ALA A CA 1
ATOM 1524 C C . ALA A 1 188 ? 13.237 10.653 -21.003 1.00 93.19 188 ALA A C 1
ATOM 1526 O O . ALA A 1 188 ? 13.464 10.545 -22.208 1.00 93.19 188 ALA A O 1
ATOM 1527 N N . ARG A 1 189 ? 14.005 11.416 -20.212 1.00 92.38 189 ARG A N 1
ATOM 1528 C CA . ARG A 1 189 ? 15.266 12.026 -20.667 1.00 92.38 189 ARG A CA 1
ATOM 1529 C C . ARG A 1 189 ? 16.376 10.991 -20.805 1.00 92.38 189 ARG A C 1
ATOM 1531 O O . ARG A 1 189 ? 17.180 11.074 -21.728 1.00 92.38 189 ARG A O 1
ATOM 1538 N N . MET A 1 190 ? 16.433 10.037 -19.878 1.00 92.31 190 MET A N 1
ATOM 1539 C CA . MET A 1 190 ? 17.522 9.067 -19.797 1.00 92.31 190 MET A CA 1
ATOM 1540 C C . MET A 1 190 ? 17.338 7.865 -20.721 1.00 92.31 190 MET A C 1
ATOM 1542 O O . MET A 1 190 ? 18.329 7.291 -21.170 1.00 92.31 190 MET A O 1
ATOM 1546 N N . PHE A 1 191 ? 16.101 7.472 -21.017 1.00 93.12 191 PHE A N 1
ATOM 1547 C CA . PHE A 1 191 ? 15.788 6.216 -21.688 1.00 93.12 191 PHE A CA 1
ATOM 1548 C C . PHE A 1 191 ? 14.690 6.386 -22.738 1.00 93.12 191 PHE A C 1
ATOM 1550 O O . PHE A 1 191 ? 13.831 7.256 -22.647 1.00 93.12 191 PHE A O 1
ATOM 1557 N N . THR A 1 192 ? 14.684 5.510 -23.741 1.00 91.88 192 THR A N 1
ATOM 1558 C CA . THR A 1 192 ? 13.616 5.429 -24.746 1.00 91.88 192 THR A CA 1
ATOM 1559 C C . THR A 1 192 ? 12.860 4.113 -24.601 1.00 91.88 192 THR A C 1
ATOM 1561 O O . THR A 1 192 ? 13.467 3.041 -24.652 1.00 91.88 192 THR A O 1
ATOM 1564 N N . ASN A 1 193 ? 11.532 4.195 -24.456 1.00 90.25 193 ASN A N 1
ATOM 1565 C CA . ASN A 1 193 ? 10.621 3.058 -24.246 1.00 90.25 193 ASN A CA 1
ATOM 1566 C C . ASN A 1 193 ? 10.911 2.226 -22.980 1.00 90.25 193 ASN A C 1
ATOM 1568 O O . ASN A 1 193 ? 10.608 1.036 -22.931 1.00 90.25 193 ASN A O 1
ATOM 1572 N N . ILE A 1 194 ? 11.476 2.850 -21.947 1.00 92.94 194 ILE A N 1
ATOM 1573 C CA . ILE A 1 194 ? 11.628 2.271 -20.608 1.00 92.94 194 ILE A CA 1
ATOM 1574 C C . ILE A 1 194 ? 10.889 3.198 -19.654 1.00 92.94 194 ILE A C 1
ATOM 1576 O O . ILE A 1 194 ? 11.329 4.316 -19.407 1.00 92.94 194 ILE A O 1
ATOM 1580 N N . ASN A 1 195 ? 9.744 2.737 -19.166 1.00 93.81 195 ASN A N 1
ATOM 1581 C CA . ASN A 1 195 ? 8.805 3.549 -18.407 1.00 93.81 195 ASN A CA 1
ATOM 1582 C C . ASN A 1 195 ? 8.547 2.940 -17.030 1.00 93.81 195 ASN A C 1
ATOM 1584 O O . ASN A 1 195 ? 8.800 1.754 -16.795 1.00 93.81 195 ASN A O 1
ATOM 1588 N N . TYR A 1 196 ? 7.991 3.766 -16.156 1.00 95.62 196 TYR A N 1
ATOM 1589 C CA . TYR A 1 196 ? 7.593 3.451 -14.792 1.00 95.62 196 TYR A CA 1
ATOM 1590 C C . TYR A 1 196 ? 6.232 4.103 -14.524 1.00 95.62 196 TYR A C 1
ATOM 1592 O O . TYR A 1 196 ? 5.978 5.171 -15.066 1.00 95.62 196 TYR A O 1
ATOM 1600 N N . THR A 1 197 ? 5.365 3.472 -13.730 1.00 96.44 197 THR A N 1
ATOM 1601 C CA . THR A 1 197 ? 4.156 4.109 -13.181 1.00 96.44 197 THR A CA 1
ATOM 1602 C C . THR A 1 197 ? 3.648 3.357 -11.945 1.00 96.44 197 THR A C 1
ATOM 1604 O O . THR A 1 197 ? 3.957 2.180 -11.728 1.00 96.44 197 THR A O 1
ATOM 1607 N N . SER A 1 198 ? 2.813 4.021 -11.151 1.00 97.06 198 SER A N 1
ATOM 1608 C CA . SER A 1 198 ? 2.155 3.459 -9.971 1.00 97.06 198 SER A CA 1
ATOM 1609 C C . SER A 1 198 ? 0.756 2.933 -10.320 1.00 97.06 198 SER A C 1
ATOM 1611 O O . SER A 1 198 ? -0.160 3.707 -10.599 1.00 97.06 198 SER A O 1
ATOM 1613 N N . LEU A 1 199 ? 0.554 1.610 -10.277 1.00 97.94 199 LEU A N 1
ATOM 1614 C CA . LEU A 1 199 ? -0.658 0.950 -10.794 1.00 97.94 199 LEU A CA 1
ATOM 1615 C C . LEU A 1 199 ? -1.936 1.307 -10.015 1.00 97.94 199 LEU A C 1
ATOM 1617 O O . LEU A 1 199 ? -3.027 1.325 -10.577 1.00 97.94 199 LEU A O 1
ATOM 1621 N N . ILE A 1 200 ? -1.807 1.592 -8.718 1.00 97.94 200 ILE A N 1
ATOM 1622 C CA . ILE A 1 200 ? -2.935 1.889 -7.818 1.00 97.94 200 ILE A CA 1
ATOM 1623 C C . ILE A 1 200 ? -2.987 3.361 -7.399 1.00 97.94 200 ILE A C 1
ATOM 1625 O O . ILE A 1 200 ? -3.652 3.716 -6.424 1.00 97.94 200 ILE A O 1
ATOM 1629 N N . LYS A 1 201 ? -2.327 4.249 -8.154 1.00 97.88 201 LYS A N 1
ATOM 1630 C CA . LYS A 1 201 ? -2.229 5.669 -7.793 1.00 97.88 201 LYS A CA 1
ATOM 1631 C C . LYS A 1 201 ? -3.576 6.385 -7.730 1.00 97.88 201 LYS A C 1
ATOM 1633 O O . LYS A 1 201 ? -3.742 7.324 -6.955 1.00 97.88 201 LYS A O 1
ATOM 1638 N N . ALA A 1 202 ? -4.555 5.887 -8.482 1.00 98.00 202 ALA A N 1
ATOM 1639 C CA . ALA A 1 202 ? -5.905 6.430 -8.556 1.00 98.00 202 ALA A CA 1
ATOM 1640 C C . ALA A 1 202 ? -6.802 6.087 -7.350 1.00 98.00 202 ALA A C 1
ATOM 1642 O O . ALA A 1 202 ? -7.937 6.560 -7.304 1.00 98.00 202 ALA A O 1
ATOM 1643 N N . ILE A 1 203 ? -6.356 5.272 -6.386 1.00 98.44 203 ILE A N 1
ATOM 1644 C CA . ILE A 1 203 ? -7.200 4.797 -5.275 1.00 98.44 203 ILE A CA 1
ATOM 1645 C C . ILE A 1 203 ? -6.544 4.987 -3.902 1.00 98.44 203 ILE A C 1
ATOM 1647 O O . ILE A 1 203 ? -5.323 5.036 -3.765 1.00 98.44 203 ILE A O 1
ATOM 1651 N N . HIS A 1 204 ? -7.370 5.109 -2.860 1.00 97.88 204 HIS A N 1
ATOM 1652 C CA . HIS A 1 204 ? -6.931 5.168 -1.462 1.00 97.88 204 HIS A CA 1
ATOM 1653 C C . HIS A 1 204 ? -7.043 3.804 -0.767 1.00 97.88 204 HIS A C 1
ATOM 1655 O O . HIS A 1 204 ? -7.751 2.915 -1.235 1.00 97.88 204 HIS A O 1
ATOM 1661 N N . ASP A 1 205 ? -6.420 3.678 0.413 1.00 96.81 205 ASP A N 1
ATOM 1662 C CA . ASP A 1 205 ? -6.426 2.446 1.220 1.00 96.81 205 ASP A CA 1
ATOM 1663 C C . ASP A 1 205 ? -7.814 1.839 1.450 1.00 96.81 205 ASP A C 1
ATOM 1665 O O . ASP A 1 205 ? -7.943 0.623 1.460 1.00 96.81 205 ASP A O 1
ATOM 1669 N N . VAL A 1 206 ? -8.859 2.661 1.591 1.00 98.00 206 VAL A N 1
ATOM 1670 C CA . VAL A 1 206 ? -10.246 2.191 1.768 1.00 98.00 206 VAL A CA 1
ATOM 1671 C C . VAL A 1 206 ? -10.655 1.278 0.606 1.00 98.00 206 VAL A C 1
ATOM 1673 O O . VAL A 1 206 ? -11.104 0.158 0.839 1.00 98.00 206 VAL A O 1
ATOM 1676 N N . LYS A 1 207 ? -10.420 1.713 -0.638 1.00 98.38 207 LYS A N 1
ATOM 1677 C CA . LYS A 1 207 ? -10.673 0.911 -1.842 1.00 98.38 207 LYS A CA 1
ATOM 1678 C C . LYS A 1 207 ? -9.667 -0.231 -2.005 1.00 98.38 207 LYS A C 1
ATOM 1680 O O . LYS A 1 207 ? -10.039 -1.300 -2.468 1.00 98.38 207 LYS A O 1
ATOM 1685 N N . ILE A 1 208 ? -8.412 -0.039 -1.593 1.00 98.38 208 ILE A N 1
ATOM 1686 C CA . ILE A 1 208 ? -7.382 -1.093 -1.628 1.00 98.38 208 ILE A CA 1
ATOM 1687 C C . ILE A 1 208 ? -7.773 -2.270 -0.731 1.00 98.38 208 ILE A C 1
ATOM 1689 O O . ILE A 1 208 ? -7.720 -3.414 -1.175 1.00 98.38 208 ILE A O 1
ATOM 1693 N N . PHE A 1 209 ? -8.179 -2.011 0.516 1.00 98.19 209 PHE A N 1
ATOM 1694 C CA . PHE A 1 209 ? -8.622 -3.063 1.429 1.00 98.19 209 PHE A CA 1
ATOM 1695 C C . PHE A 1 209 ? -9.884 -3.758 0.909 1.00 98.19 209 PHE A C 1
ATOM 1697 O O . PHE A 1 209 ? -9.950 -4.981 0.947 1.00 98.19 209 PHE A O 1
ATOM 1704 N N . ASP A 1 210 ? -10.846 -3.014 0.363 1.00 98.00 210 ASP A N 1
ATOM 1705 C CA . ASP A 1 210 ? -12.026 -3.602 -0.279 1.00 98.00 210 ASP A CA 1
ATOM 1706 C C . ASP A 1 210 ? -11.643 -4.554 -1.431 1.00 98.00 210 ASP A C 1
ATOM 1708 O O . ASP A 1 210 ? -12.006 -5.733 -1.433 1.00 98.00 210 ASP A O 1
ATOM 1712 N N . LEU A 1 211 ? -10.842 -4.072 -2.384 1.00 98.38 211 LEU A N 1
ATOM 1713 C CA . LEU A 1 211 ? -10.455 -4.842 -3.565 1.00 98.38 211 LEU A CA 1
ATOM 1714 C C . LEU A 1 211 ? -9.559 -6.037 -3.230 1.00 98.38 211 LEU A C 1
ATOM 1716 O O . LEU A 1 211 ? -9.740 -7.101 -3.817 1.00 98.38 211 LEU A O 1
ATOM 1720 N N . VAL A 1 212 ? -8.610 -5.909 -2.296 1.00 97.38 212 VAL A N 1
ATOM 1721 C CA . VAL A 1 212 ? -7.679 -7.010 -1.996 1.00 97.38 212 VAL A CA 1
ATOM 1722 C C . VAL A 1 212 ? -8.418 -8.224 -1.424 1.00 97.38 212 VAL A C 1
ATOM 1724 O O . VAL A 1 212 ? -8.086 -9.353 -1.778 1.00 97.38 212 VAL A O 1
ATOM 1727 N N . PHE A 1 213 ? -9.467 -8.015 -0.618 1.00 97.38 213 PHE A N 1
ATOM 1728 C CA . PHE A 1 213 ? -10.312 -9.107 -0.124 1.00 97.38 213 PHE A CA 1
ATOM 1729 C C . PHE A 1 213 ? -11.300 -9.612 -1.178 1.00 97.38 213 PHE A C 1
ATOM 1731 O O . PHE A 1 213 ? -11.470 -10.824 -1.300 1.00 97.38 213 PHE A O 1
ATOM 1738 N N . LYS A 1 214 ? -11.900 -8.726 -1.987 1.00 97.00 214 LYS A N 1
ATOM 1739 C CA . LYS A 1 214 ? -12.798 -9.127 -3.087 1.00 97.00 214 LYS A CA 1
ATOM 1740 C C . LYS A 1 214 ? -12.100 -9.961 -4.161 1.00 97.00 214 LYS A C 1
ATOM 1742 O O . LYS A 1 214 ? -12.709 -10.874 -4.711 1.00 97.00 214 LYS A O 1
ATOM 1747 N N . LEU A 1 215 ? -10.849 -9.634 -4.481 1.00 97.00 215 LEU A N 1
ATOM 1748 C CA . LEU A 1 215 ? -10.089 -10.283 -5.549 1.00 97.00 215 LEU A CA 1
ATOM 1749 C C . LEU A 1 215 ? -9.202 -11.429 -5.047 1.00 97.00 215 LEU A C 1
ATOM 1751 O O . LEU A 1 215 ? -8.932 -12.354 -5.808 1.00 97.00 215 LEU A O 1
ATOM 1755 N N . GLY A 1 216 ? -8.716 -11.361 -3.804 1.00 94.81 216 GLY A N 1
ATOM 1756 C CA . GLY A 1 216 ? -7.665 -12.248 -3.300 1.00 94.81 216 GLY A CA 1
ATOM 1757 C C . GLY A 1 216 ? -8.120 -13.376 -2.373 1.00 94.81 216 GLY A C 1
ATOM 1758 O O . GLY A 1 216 ? -7.320 -14.271 -2.110 1.00 94.81 216 GLY A O 1
ATOM 1759 N N . ASP A 1 217 ? -9.354 -13.348 -1.858 1.00 90.44 217 ASP A N 1
ATOM 1760 C CA . ASP A 1 217 ? -9.892 -14.323 -0.891 1.00 90.44 217 ASP A CA 1
ATOM 1761 C C . ASP A 1 217 ? -8.950 -14.618 0.303 1.00 90.44 217 ASP A C 1
ATOM 1763 O O . ASP A 1 217 ? -8.911 -13.842 1.260 1.00 90.44 217 ASP A O 1
ATOM 1767 N N . GLN A 1 218 ? -8.181 -15.722 0.281 1.00 93.94 218 GLN A N 1
ATOM 1768 C CA . GLN A 1 218 ? -7.240 -16.083 1.355 1.00 93.94 218 GLN A CA 1
ATOM 1769 C C . GLN A 1 218 ? -5.876 -15.381 1.254 1.00 93.94 218 GLN A C 1
ATOM 1771 O O . GLN A 1 218 ? -5.153 -15.299 2.247 1.00 93.94 218 GLN A O 1
ATOM 1776 N N . LEU A 1 219 ? -5.509 -14.868 0.079 1.00 95.00 219 LEU A N 1
ATOM 1777 C CA . LEU A 1 219 ? -4.188 -14.285 -0.172 1.00 95.00 219 LEU A CA 1
ATOM 1778 C C . LEU A 1 219 ? -3.842 -13.067 0.703 1.00 95.00 219 LEU A C 1
ATOM 1780 O O . LEU A 1 219 ? -2.686 -12.980 1.123 1.00 95.00 219 LEU A O 1
ATOM 1784 N N . PRO A 1 220 ? -4.777 -12.155 1.053 1.00 96.25 220 PRO A N 1
ATOM 1785 C CA . PRO A 1 220 ? -4.469 -11.030 1.937 1.00 96.25 220 PRO A CA 1
ATOM 1786 C C . PRO A 1 220 ? -3.858 -11.463 3.275 1.00 96.25 220 PRO A C 1
ATOM 1788 O O . PRO A 1 220 ? -2.938 -10.810 3.768 1.00 96.25 220 PRO A O 1
ATOM 1791 N N . TYR A 1 221 ? -4.299 -12.597 3.831 1.00 95.62 221 TYR A N 1
ATOM 1792 C CA . TYR A 1 221 ? -3.812 -13.119 5.113 1.00 95.62 221 TYR A CA 1
ATOM 1793 C C . TYR A 1 221 ? -2.373 -13.661 5.052 1.00 95.62 221 TYR A C 1
ATOM 1795 O O . TYR A 1 221 ? -1.773 -13.888 6.097 1.00 95.62 221 TYR A O 1
ATOM 1803 N N . ALA A 1 222 ? -1.808 -13.857 3.855 1.00 93.50 222 ALA A N 1
ATOM 1804 C CA . ALA A 1 222 ? -0.421 -14.282 3.652 1.00 93.50 222 ALA A CA 1
ATOM 1805 C C . ALA A 1 222 ? 0.544 -13.108 3.378 1.00 93.50 222 ALA A C 1
ATOM 1807 O O . ALA A 1 222 ? 1.730 -13.332 3.122 1.00 93.50 222 ALA A O 1
ATOM 1808 N N . THR A 1 223 ? 0.046 -11.866 3.385 1.00 93.56 223 THR A N 1
ATOM 1809 C CA . THR A 1 223 ? 0.860 -10.666 3.130 1.00 93.56 223 THR A CA 1
ATOM 1810 C C . THR A 1 223 ? 1.692 -10.252 4.341 1.00 93.56 223 THR A C 1
ATOM 1812 O O . THR A 1 223 ? 1.392 -10.608 5.477 1.00 93.56 223 THR A O 1
ATOM 1815 N N . ASN A 1 224 ? 2.744 -9.468 4.089 1.00 89.62 224 ASN A N 1
ATOM 1816 C CA . ASN A 1 224 ? 3.753 -9.079 5.073 1.00 89.62 224 ASN A CA 1
ATOM 1817 C C . ASN A 1 224 ? 4.065 -7.577 4.958 1.00 89.62 224 ASN A C 1
ATOM 1819 O O . ASN A 1 224 ? 5.100 -7.173 4.422 1.00 89.62 224 ASN A O 1
ATOM 1823 N N . SER A 1 225 ? 3.166 -6.712 5.434 1.00 90.62 225 SER A N 1
ATOM 1824 C CA . SER A 1 225 ? 3.287 -5.252 5.252 1.00 90.62 225 SER A CA 1
ATOM 1825 C C . SER A 1 225 ? 4.091 -4.518 6.330 1.00 90.62 225 SER A C 1
ATOM 1827 O O . SER A 1 225 ? 4.272 -3.312 6.199 1.00 90.62 225 SER A O 1
ATOM 1829 N N . CYS A 1 226 ? 4.579 -5.182 7.382 1.00 90.88 226 CYS A N 1
ATOM 1830 C CA . CYS A 1 226 ? 5.342 -4.510 8.441 1.00 90.88 226 CYS A CA 1
ATOM 1831 C C . CYS A 1 226 ? 6.674 -3.938 7.925 1.00 90.88 226 CYS A C 1
ATOM 1833 O O . CYS A 1 226 ? 7.426 -4.659 7.279 1.00 90.88 226 CYS A O 1
ATOM 1835 N N . ASN A 1 227 ? 6.999 -2.684 8.243 1.00 85.06 227 ASN A N 1
ATOM 1836 C CA . ASN A 1 227 ? 8.267 -2.052 7.842 1.00 85.06 227 ASN A CA 1
ATOM 1837 C C . ASN A 1 227 ? 9.397 -2.202 8.880 1.00 85.06 227 ASN A C 1
ATOM 1839 O O . ASN A 1 227 ? 10.519 -1.788 8.623 1.00 85.06 227 ASN A O 1
ATOM 1843 N N . ILE A 1 228 ? 9.113 -2.819 10.035 1.00 83.62 228 ILE A N 1
ATOM 1844 C CA . ILE A 1 228 ? 10.082 -3.012 11.127 1.00 83.62 228 ILE A CA 1
ATOM 1845 C C . ILE A 1 228 ? 10.601 -4.451 11.166 1.00 83.62 228 ILE A C 1
ATOM 1847 O O . ILE A 1 228 ? 11.800 -4.686 11.096 1.00 83.62 228 ILE A O 1
ATOM 1851 N N . GLN A 1 229 ? 9.691 -5.421 11.286 1.00 84.75 229 GLN A N 1
ATOM 1852 C CA . GLN A 1 229 ? 10.021 -6.842 11.347 1.00 84.75 229 GLN A CA 1
ATOM 1853 C C . GLN A 1 229 ? 8.925 -7.646 10.651 1.00 84.75 229 GLN A C 1
ATOM 1855 O O . GLN A 1 229 ? 7.760 -7.614 11.057 1.00 84.75 229 GLN A O 1
ATOM 1860 N N . LYS A 1 230 ? 9.306 -8.369 9.596 1.00 85.50 230 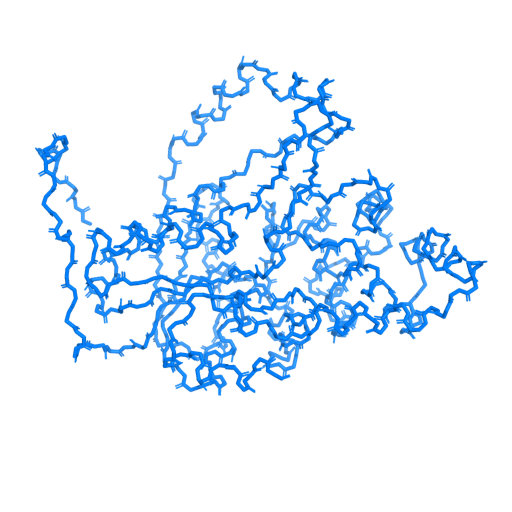LYS A N 1
ATOM 1861 C CA . LYS A 1 230 ? 8.412 -9.281 8.879 1.00 85.50 230 LYS A CA 1
ATOM 1862 C C . LYS A 1 230 ? 8.194 -10.564 9.713 1.00 85.50 230 LYS A C 1
ATOM 1864 O O . LYS A 1 230 ? 9.118 -10.983 10.407 1.00 85.50 230 LYS A O 1
ATOM 1869 N N . PRO A 1 231 ? 7.009 -11.199 9.661 1.00 86.25 231 PRO A N 1
ATOM 1870 C CA . PRO A 1 231 ? 5.821 -10.757 8.931 1.00 86.25 231 PRO A CA 1
ATOM 1871 C C . PRO A 1 231 ? 5.127 -9.560 9.606 1.00 86.25 231 PRO A C 1
ATOM 1873 O O . PRO A 1 231 ? 4.750 -8.607 8.919 1.00 86.25 231 PRO A O 1
ATOM 1876 N N . TRP A 1 232 ? 5.051 -9.561 10.944 1.00 93.38 232 TRP A N 1
ATOM 1877 C CA . TRP A 1 232 ? 4.375 -8.541 11.748 1.00 93.38 232 TRP A CA 1
ATOM 1878 C C . TRP A 1 232 ? 5.061 -8.347 13.106 1.00 93.38 232 TRP A C 1
ATOM 1880 O O . TRP A 1 232 ? 5.047 -9.249 13.939 1.00 93.38 232 TRP A O 1
ATOM 1890 N N . CYS A 1 233 ? 5.578 -7.147 13.395 1.00 94.50 233 CYS A N 1
ATOM 1891 C CA . CYS A 1 233 ? 6.065 -6.823 14.746 1.00 94.50 233 CYS A CA 1
ATOM 1892 C C . CYS A 1 233 ? 4.928 -6.600 15.763 1.00 94.50 233 CYS A C 1
ATOM 1894 O O . CYS A 1 233 ? 5.180 -6.526 16.963 1.00 94.50 233 CYS A O 1
ATOM 1896 N N . CYS A 1 234 ? 3.687 -6.435 15.283 1.00 96.81 234 CYS A N 1
ATOM 1897 C CA . CYS A 1 234 ? 2.461 -6.198 16.063 1.00 96.81 234 CYS A CA 1
ATOM 1898 C C . CYS A 1 234 ? 2.465 -4.957 16.978 1.00 96.81 234 CYS A C 1
ATOM 1900 O O . CYS A 1 234 ? 1.525 -4.765 17.748 1.00 96.81 234 CYS A O 1
ATOM 1902 N N . ARG A 1 235 ? 3.499 -4.112 16.886 1.00 95.38 235 ARG A N 1
ATOM 1903 C CA . ARG A 1 235 ? 3.750 -2.977 17.793 1.00 95.38 235 ARG A CA 1
ATOM 1904 C C . ARG A 1 235 ? 4.102 -1.673 17.075 1.00 95.38 235 ARG A C 1
ATOM 1906 O O . ARG A 1 235 ? 4.531 -0.722 17.714 1.00 95.38 235 ARG A O 1
ATOM 1913 N N . CYS A 1 236 ? 3.955 -1.628 15.750 1.00 94.06 236 CYS A N 1
ATOM 1914 C CA . CYS A 1 236 ? 4.093 -0.397 14.973 1.00 94.06 236 CYS A CA 1
ATOM 1915 C C . CYS A 1 236 ? 2.757 0.049 14.376 1.00 94.06 236 CYS A C 1
ATOM 1917 O O . CYS A 1 236 ? 1.798 -0.722 14.257 1.00 94.06 236 CYS A O 1
ATOM 1919 N N . GLU A 1 237 ? 2.731 1.301 13.948 1.00 94.69 237 GLU A N 1
ATOM 1920 C CA . GLU A 1 237 ? 1.600 2.002 13.357 1.00 94.69 237 GLU A CA 1
ATOM 1921 C C . GLU A 1 237 ? 1.164 1.331 12.058 1.00 94.69 237 GLU A C 1
ATOM 1923 O O . GLU A 1 237 ? -0.031 1.134 11.853 1.00 94.69 237 GLU A O 1
ATOM 1928 N N . LYS A 1 238 ? 2.114 0.855 11.237 1.00 94.75 238 LYS A N 1
ATOM 1929 C CA . LYS A 1 238 ? 1.802 0.067 10.035 1.00 94.75 238 LYS A CA 1
ATOM 1930 C C . LYS A 1 238 ? 1.057 -1.224 10.368 1.00 94.75 238 LYS A C 1
ATOM 1932 O O . LYS A 1 238 ? 0.067 -1.529 9.708 1.00 94.75 238 LYS A O 1
ATOM 1937 N N . CYS A 1 239 ? 1.504 -1.978 11.380 1.00 97.50 239 CYS A N 1
ATOM 1938 C CA . CYS A 1 239 ? 0.827 -3.216 11.786 1.00 97.50 239 CYS A CA 1
ATOM 1939 C C . CYS A 1 239 ? -0.589 -2.920 12.276 1.00 97.50 239 CYS A C 1
ATOM 1941 O O . CYS A 1 239 ? -1.528 -3.559 11.817 1.00 97.50 239 CYS A O 1
ATOM 1943 N N . CYS A 1 240 ? -0.745 -1.928 13.156 1.00 98.25 240 CYS A N 1
ATOM 1944 C CA . CYS A 1 240 ? -2.045 -1.526 13.686 1.00 98.25 240 CYS A CA 1
ATOM 1945 C C . CYS A 1 240 ? -2.989 -1.053 12.564 1.00 98.25 240 CYS A C 1
ATOM 1947 O O . CYS A 1 240 ? -4.125 -1.513 12.466 1.00 98.25 240 CYS A O 1
ATOM 1949 N N . TYR A 1 241 ? -2.504 -0.208 11.652 1.00 98.25 241 TYR A N 1
ATOM 1950 C CA . TYR A 1 241 ? -3.287 0.297 10.526 1.00 98.25 241 TYR A CA 1
ATOM 1951 C C . TYR A 1 241 ? -3.753 -0.821 9.584 1.00 98.25 241 TYR A C 1
ATOM 1953 O O . TYR A 1 241 ? -4.938 -0.894 9.251 1.00 98.25 241 TYR A O 1
ATOM 1961 N N . VAL A 1 242 ? -2.848 -1.724 9.180 1.00 98.12 242 VAL A N 1
ATOM 1962 C CA . VAL A 1 242 ? -3.211 -2.856 8.313 1.00 98.12 242 VAL A CA 1
ATOM 1963 C C . VAL A 1 242 ? -4.129 -3.838 9.036 1.00 98.12 242 VAL A C 1
ATOM 1965 O O . VAL A 1 242 ? -5.097 -4.285 8.433 1.00 98.12 242 VAL A O 1
ATOM 1968 N N . PHE A 1 243 ? -3.897 -4.122 10.319 1.00 98.62 243 PHE A N 1
ATOM 1969 C CA . PHE A 1 243 ? -4.773 -4.979 11.118 1.00 98.62 243 PHE A CA 1
ATOM 1970 C C . PHE A 1 243 ? -6.198 -4.425 11.200 1.00 98.62 243 PHE A C 1
ATOM 1972 O O . PHE A 1 243 ? -7.156 -5.170 11.007 1.00 98.62 243 PHE A O 1
ATOM 1979 N N . ALA A 1 244 ? -6.357 -3.115 11.422 1.00 98.75 244 ALA A N 1
ATOM 1980 C CA . ALA A 1 244 ? -7.670 -2.476 11.428 1.00 98.75 244 ALA A CA 1
ATOM 1981 C C . ALA A 1 244 ? -8.343 -2.528 10.049 1.00 98.75 244 ALA A C 1
ATOM 1983 O O . ALA A 1 244 ? -9.506 -2.916 9.957 1.00 98.75 244 ALA A O 1
ATOM 1984 N N . GLY A 1 245 ? -7.619 -2.218 8.970 1.00 98.50 245 GLY A N 1
ATOM 1985 C CA . GLY A 1 245 ? -8.145 -2.357 7.610 1.00 98.50 245 GLY A CA 1
ATOM 1986 C C . GLY A 1 245 ? -8.560 -3.798 7.292 1.00 98.50 245 G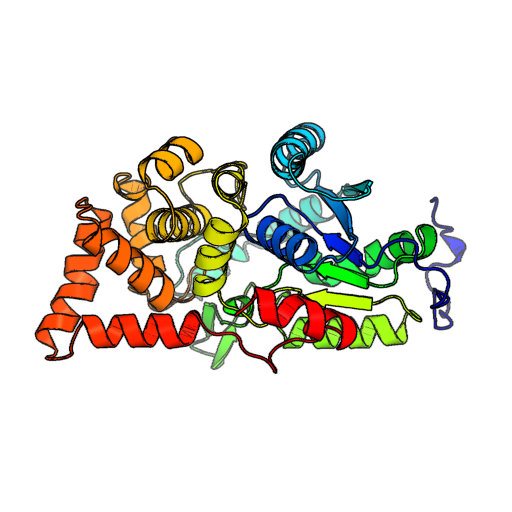LY A C 1
ATOM 1987 O O . GLY A 1 245 ? -9.663 -4.046 6.814 1.00 98.50 245 GLY A O 1
ATOM 1988 N N . PHE A 1 246 ? -7.727 -4.775 7.645 1.00 98.62 246 PHE A N 1
ATOM 1989 C CA . PHE A 1 246 ? -8.026 -6.189 7.442 1.00 98.62 246 PHE A CA 1
ATOM 1990 C C . PHE A 1 246 ? -9.237 -6.644 8.259 1.00 98.62 246 PHE A C 1
ATOM 1992 O O . PHE A 1 246 ? -10.109 -7.308 7.714 1.00 98.62 246 PHE A O 1
ATOM 1999 N N . CYS A 1 247 ? -9.358 -6.251 9.527 1.00 98.50 247 CYS A N 1
ATOM 2000 C CA . CYS A 1 247 ? -10.534 -6.561 10.344 1.00 98.50 247 CYS A CA 1
ATOM 2001 C C . CYS A 1 247 ? -11.811 -5.876 9.829 1.00 98.50 247 CYS A C 1
ATOM 2003 O O . CYS A 1 247 ? -12.909 -6.411 9.994 1.00 98.50 247 CYS A O 1
ATOM 2005 N N . ALA A 1 248 ? -11.698 -4.702 9.200 1.00 98.38 248 ALA A N 1
ATOM 2006 C CA . ALA A 1 248 ? -12.839 -3.988 8.636 1.00 98.38 248 ALA A CA 1
ATOM 2007 C C . ALA A 1 248 ? -13.419 -4.701 7.401 1.00 98.38 248 ALA A C 1
ATOM 2009 O O . ALA A 1 248 ? -14.640 -4.853 7.320 1.00 98.38 248 ALA A O 1
ATOM 2010 N N . TYR A 1 249 ? -12.575 -5.209 6.497 1.00 98.12 249 TYR A N 1
ATOM 2011 C CA . TYR A 1 249 ? -13.010 -5.804 5.220 1.00 98.12 249 TYR A CA 1
ATOM 2012 C C . TYR A 1 249 ? -12.978 -7.338 5.179 1.00 98.12 249 TYR A C 1
ATOM 2014 O O . TYR A 1 249 ? -13.759 -7.944 4.451 1.00 98.12 249 TYR A O 1
ATOM 2022 N N . GLY A 1 250 ? -12.122 -7.970 5.977 1.00 97.62 250 GLY A N 1
ATOM 2023 C CA . GLY A 1 250 ? -11.968 -9.418 6.075 1.00 97.62 250 GLY A CA 1
ATOM 2024 C C . GLY A 1 250 ? -12.654 -10.044 7.294 1.00 97.62 250 GLY A C 1
ATOM 2025 O O . GLY A 1 250 ? -13.464 -9.423 7.997 1.00 97.62 250 GLY A O 1
ATOM 2026 N N . ASP A 1 251 ? -12.299 -11.307 7.531 1.00 97.69 251 ASP A N 1
ATOM 2027 C CA . ASP A 1 251 ? -12.720 -12.121 8.670 1.00 97.69 251 ASP A CA 1
ATOM 2028 C C . ASP A 1 251 ? -11.763 -11.912 9.848 1.00 97.69 251 ASP A C 1
ATOM 2030 O O . ASP A 1 251 ? -10.572 -12.208 9.752 1.00 97.69 251 ASP A O 1
ATOM 2034 N N . ILE A 1 252 ? -12.285 -11.400 10.961 1.00 97.88 252 ILE A N 1
ATOM 2035 C CA . ILE A 1 252 ? -11.482 -10.965 12.112 1.00 97.88 252 ILE A CA 1
ATOM 2036 C C . ILE A 1 252 ? -10.657 -12.117 12.703 1.00 97.88 252 ILE A C 1
ATOM 2038 O O . ILE A 1 252 ? -9.494 -11.909 13.045 1.00 97.88 252 ILE A O 1
ATOM 2042 N N . GLU A 1 253 ? -11.207 -13.330 12.774 1.00 97.94 253 GLU A N 1
ATOM 2043 C CA . GLU A 1 253 ? -10.503 -14.490 13.331 1.00 97.94 253 GLU A CA 1
ATOM 2044 C C . GLU A 1 253 ? -9.320 -14.893 12.446 1.00 97.94 253 GLU A C 1
ATOM 2046 O O . GLU A 1 253 ? -8.219 -15.163 12.936 1.00 97.94 253 GLU A O 1
ATOM 2051 N N . LYS A 1 254 ? -9.500 -14.860 11.119 1.00 98.19 254 LYS A N 1
ATOM 2052 C CA . LYS A 1 254 ? -8.398 -15.080 10.173 1.00 98.19 254 LYS A CA 1
ATOM 2053 C C . LYS A 1 254 ? -7.335 -13.987 10.261 1.00 98.19 254 LYS A C 1
ATOM 2055 O O . LYS A 1 254 ? -6.150 -14.308 10.176 1.00 98.19 254 LYS A O 1
ATOM 2060 N N . VAL A 1 255 ? -7.720 -12.725 10.472 1.00 98.19 255 VAL A N 1
ATOM 2061 C CA . VAL A 1 255 ? -6.757 -11.627 10.673 1.00 98.19 255 VAL A CA 1
ATOM 2062 C C . VAL A 1 255 ? -5.948 -11.836 11.950 1.00 98.19 255 VAL A C 1
ATOM 2064 O O . VAL A 1 255 ? -4.721 -11.768 11.904 1.00 98.19 255 VAL A O 1
ATOM 2067 N N . ILE A 1 256 ? -6.604 -12.141 13.073 1.00 98.25 256 ILE A N 1
ATOM 2068 C CA . ILE A 1 256 ? -5.929 -12.429 14.348 1.00 98.25 256 ILE A CA 1
ATOM 2069 C C . ILE A 1 256 ? -4.953 -13.592 14.174 1.00 98.25 256 ILE A C 1
ATOM 2071 O O . ILE A 1 256 ? -3.805 -13.496 14.603 1.00 98.25 256 ILE A O 1
ATOM 2075 N N . LYS A 1 257 ? -5.365 -14.662 13.484 1.00 98.00 257 LYS A N 1
ATOM 2076 C CA . LYS A 1 257 ? -4.490 -15.798 13.180 1.00 98.00 257 LYS A CA 1
ATOM 2077 C C . LYS A 1 257 ? -3.286 -15.397 12.320 1.00 98.00 257 LYS A C 1
ATOM 2079 O O . LYS A 1 257 ? -2.181 -15.846 12.604 1.00 98.00 257 LYS A O 1
ATOM 2084 N N . ALA A 1 258 ? -3.484 -14.563 11.300 1.00 96.06 258 ALA A N 1
ATOM 2085 C CA . ALA A 1 258 ? -2.416 -14.104 10.409 1.00 96.06 258 ALA A CA 1
ATOM 2086 C C . ALA A 1 258 ? -1.375 -13.225 11.124 1.00 96.06 258 ALA A C 1
ATOM 2088 O O . ALA A 1 258 ? -0.182 -13.327 10.848 1.00 96.06 258 ALA A O 1
ATOM 2089 N N . PHE A 1 259 ? -1.812 -12.385 12.065 1.00 97.12 259 PHE A N 1
ATOM 2090 C CA . PHE A 1 259 ? -0.926 -11.545 12.879 1.00 97.12 259 PHE A CA 1
ATOM 2091 C C . PHE A 1 259 ? -0.370 -12.276 14.113 1.00 97.12 259 PHE A C 1
ATOM 2093 O O . PHE A 1 259 ? 0.585 -11.813 14.734 1.00 97.12 259 PHE A O 1
ATOM 2100 N N . GLY A 1 260 ? -0.982 -13.396 14.505 1.00 97.25 260 GLY A N 1
ATOM 2101 C CA . GLY A 1 260 ? -0.667 -14.151 15.719 1.00 97.25 260 GLY A CA 1
ATOM 2102 C C . GLY A 1 260 ? -1.130 -13.487 17.021 1.00 97.25 260 GLY A C 1
ATOM 2103 O O . GLY A 1 260 ? -0.998 -14.085 18.084 1.00 97.25 260 GLY A O 1
ATOM 2104 N N . ASN A 1 261 ? -1.674 -12.268 16.958 1.00 96.69 261 ASN A N 1
ATOM 2105 C CA . ASN A 1 261 ? -2.115 -11.482 18.106 1.00 96.69 261 ASN A CA 1
ATOM 2106 C C . ASN A 1 261 ? -3.381 -10.692 17.759 1.00 96.69 261 ASN A C 1
ATOM 2108 O O . ASN A 1 261 ? -3.581 -10.283 16.615 1.00 96.69 261 ASN A O 1
ATOM 2112 N N . ASN A 1 262 ? -4.210 -10.412 18.766 1.00 98.06 262 ASN A N 1
ATOM 2113 C CA . ASN A 1 262 ? -5.274 -9.421 18.645 1.00 98.06 262 ASN A CA 1
ATOM 2114 C C . ASN A 1 262 ? -4.741 -8.043 19.061 1.00 98.06 262 ASN A C 1
ATOM 2116 O O . ASN A 1 262 ? -4.636 -7.727 20.245 1.00 98.06 262 ASN A O 1
ATOM 2120 N N . LEU A 1 263 ? -4.406 -7.205 18.079 1.00 98.31 263 LEU A N 1
ATOM 2121 C CA . LEU A 1 263 ? -3.750 -5.917 18.330 1.00 98.31 263 LEU A CA 1
ATOM 2122 C C . LEU A 1 263 ? -4.675 -4.909 19.033 1.00 98.31 263 LEU A C 1
ATOM 2124 O O . LEU A 1 263 ? -4.186 -3.948 19.629 1.00 98.31 263 LEU A O 1
ATOM 2128 N N . PHE A 1 264 ? -5.996 -5.122 19.004 1.00 98.44 264 PHE A N 1
ATOM 2129 C CA . PHE A 1 264 ? -6.954 -4.276 19.719 1.00 98.44 264 PHE A CA 1
ATOM 2130 C C . PHE A 1 264 ? -6.973 -4.522 21.236 1.00 98.44 264 PHE A C 1
ATOM 2132 O O . PHE A 1 264 ? -7.445 -3.668 21.986 1.00 98.44 264 PHE A O 1
ATOM 2139 N N . THR A 1 265 ? -6.468 -5.668 21.702 1.00 97.75 265 THR A N 1
ATOM 2140 C CA . THR A 1 265 ? -6.408 -6.030 23.131 1.00 97.75 265 THR A CA 1
ATOM 2141 C C . THR A 1 265 ? -5.019 -5.844 23.741 1.00 97.75 265 THR A C 1
ATOM 2143 O O . THR A 1 265 ? -4.838 -6.105 24.924 1.00 97.75 265 THR A O 1
ATOM 2146 N N . MET A 1 266 ? -4.042 -5.376 22.963 1.00 97.81 266 MET A N 1
ATOM 2147 C CA . MET A 1 266 ? -2.698 -5.040 23.442 1.00 97.81 266 MET A CA 1
ATOM 2148 C C . MET A 1 266 ? -2.694 -3.622 24.025 1.00 97.81 266 MET A C 1
ATOM 2150 O O . MET A 1 266 ? -2.927 -2.656 23.295 1.00 97.81 266 MET A O 1
ATOM 2154 N N . GLU A 1 267 ? -2.485 -3.492 25.337 1.00 96.38 267 GLU A N 1
ATOM 2155 C CA . GLU A 1 267 ? -2.509 -2.199 26.042 1.00 96.38 267 GLU A CA 1
ATOM 2156 C C . GLU A 1 267 ? -1.402 -1.271 25.532 1.00 96.38 267 GLU A C 1
ATOM 2158 O O . GLU A 1 267 ? -1.620 -0.075 25.324 1.00 96.38 267 GLU A O 1
ATOM 2163 N N . GLU A 1 268 ? -0.241 -1.840 25.202 1.00 95.56 268 GLU A N 1
ATOM 2164 C CA . GLU A 1 268 ? 0.883 -1.101 24.641 1.00 95.56 268 GLU A CA 1
ATOM 2165 C C . GLU A 1 268 ? 0.545 -0.413 23.311 1.00 95.56 268 GLU A C 1
ATOM 2167 O O . GLU A 1 268 ? 1.181 0.580 22.973 1.00 95.56 268 GLU A O 1
ATOM 2172 N N . ASN A 1 269 ? -0.478 -0.873 22.579 1.00 97.31 269 ASN A N 1
ATOM 2173 C CA . ASN A 1 269 ? -0.885 -0.293 21.298 1.00 97.31 269 ASN A CA 1
ATOM 2174 C C . ASN A 1 269 ? -1.902 0.856 21.443 1.00 97.31 269 ASN A C 1
ATOM 2176 O O . ASN A 1 269 ? -2.188 1.528 20.454 1.00 97.31 269 ASN A O 1
ATOM 2180 N N . LEU A 1 270 ? -2.433 1.147 22.640 1.00 96.81 270 LEU A N 1
ATOM 2181 C CA . LEU A 1 270 ? -3.434 2.213 22.836 1.00 96.81 270 LEU A CA 1
ATOM 2182 C C . LEU A 1 270 ? -2.949 3.591 22.372 1.00 96.81 270 LEU A C 1
ATOM 2184 O O . LEU A 1 270 ? -3.706 4.347 21.761 1.00 96.81 270 LEU A O 1
ATOM 2188 N N . HIS A 1 271 ? -1.674 3.907 22.604 1.00 94.38 271 HIS A N 1
ATOM 2189 C CA . HIS A 1 271 ? -1.090 5.163 22.137 1.00 94.38 271 HIS A CA 1
ATOM 2190 C C . HIS A 1 271 ? -1.027 5.239 20.599 1.00 94.38 271 HIS A C 1
ATOM 2192 O O . HIS A 1 271 ? -1.301 6.293 20.031 1.00 94.38 271 HIS A O 1
ATOM 2198 N N . ILE A 1 272 ? -0.756 4.114 19.925 1.00 96.19 272 ILE A N 1
ATOM 2199 C CA . ILE A 1 272 ? -0.757 4.011 18.459 1.00 96.19 272 ILE A CA 1
ATOM 2200 C C . ILE A 1 272 ? -2.174 4.191 17.917 1.00 96.19 272 ILE A C 1
ATOM 2202 O O . ILE A 1 272 ? -2.374 4.919 16.950 1.00 96.19 272 ILE A O 1
ATOM 2206 N N . TRP A 1 273 ? -3.175 3.574 18.551 1.00 98.00 273 TRP A N 1
ATOM 2207 C CA . TRP A 1 273 ? -4.573 3.761 18.163 1.00 98.00 273 TRP A CA 1
ATOM 2208 C C . TRP A 1 273 ? -5.014 5.219 18.318 1.00 98.00 273 TRP A C 1
ATOM 2210 O O . TRP A 1 273 ? -5.664 5.748 17.423 1.00 98.00 273 TRP A O 1
ATOM 2220 N N . SER A 1 274 ? -4.596 5.897 19.391 1.00 96.81 274 SER A N 1
ATOM 2221 C CA . SER A 1 274 ? -4.840 7.333 19.585 1.00 96.81 274 SER A CA 1
ATOM 2222 C C . SER A 1 274 ? -4.271 8.178 18.438 1.00 96.81 274 SER A C 1
ATOM 2224 O O . SER A 1 274 ? -4.955 9.062 17.924 1.00 96.81 274 SER A O 1
ATOM 2226 N N . GLU A 1 275 ? -3.051 7.879 17.986 1.00 94.56 275 GLU A N 1
ATOM 2227 C CA . GLU A 1 275 ? -2.444 8.554 16.836 1.00 94.56 275 GLU A CA 1
ATOM 2228 C C . GLU A 1 275 ? -3.167 8.240 15.520 1.00 94.56 275 GLU A C 1
ATOM 2230 O O . GLU A 1 275 ? -3.522 9.157 14.784 1.00 94.56 275 GLU A O 1
ATOM 2235 N N . LEU A 1 276 ? -3.447 6.962 15.241 1.00 97.56 276 LEU A N 1
ATOM 2236 C CA . LEU A 1 276 ? -4.138 6.533 14.019 1.00 97.56 276 LEU A CA 1
ATOM 2237 C C . LEU A 1 276 ? -5.563 7.085 13.918 1.00 97.56 276 LEU A C 1
ATOM 2239 O O . LEU A 1 276 ? -6.056 7.267 12.808 1.00 97.56 276 LEU A O 1
ATOM 2243 N N . LEU A 1 277 ? -6.216 7.352 15.051 1.00 98.06 277 LEU A N 1
ATOM 2244 C CA . LEU A 1 277 ? -7.528 8.000 15.130 1.00 98.06 277 LEU A CA 1
ATOM 2245 C C . LEU A 1 277 ? -7.455 9.532 15.020 1.00 98.06 277 LEU A C 1
ATOM 2247 O O . LEU A 1 277 ? -8.501 10.178 14.960 1.00 98.06 277 LEU A O 1
ATOM 2251 N N . GLY A 1 278 ? -6.253 10.113 14.944 1.00 95.12 278 GLY A N 1
ATOM 2252 C CA . GLY A 1 278 ? -6.031 11.546 14.731 1.00 95.12 278 GLY A CA 1
ATOM 2253 C C . GLY A 1 278 ? -6.009 12.386 16.008 1.00 95.12 278 GLY A C 1
ATOM 2254 O O . GLY A 1 278 ? -5.954 13.610 15.931 1.00 95.12 278 GLY A O 1
ATOM 2255 N N . LEU A 1 279 ? -5.996 11.762 17.190 1.00 95.06 279 LEU A N 1
ATOM 2256 C CA . LEU A 1 279 ? -6.094 12.463 18.479 1.00 95.06 279 LEU A CA 1
ATOM 2257 C C . LEU A 1 279 ? -4.822 13.241 18.860 1.00 95.06 279 LEU A C 1
ATOM 2259 O O . LEU A 1 279 ? -4.788 13.903 19.896 1.00 95.06 279 LEU A O 1
ATOM 2263 N N . LYS A 1 280 ? -3.756 13.143 18.055 1.00 89.44 280 LYS A N 1
ATOM 2264 C CA . LYS A 1 280 ? -2.486 13.856 18.269 1.00 89.44 280 LYS A CA 1
ATOM 2265 C C . LYS A 1 280 ? -2.249 15.023 17.307 1.00 89.44 280 LYS A C 1
ATOM 2267 O O . LYS A 1 280 ? -1.258 15.724 17.473 1.00 89.44 280 LYS A O 1
ATOM 2272 N N . GLY A 1 281 ? -3.133 15.242 16.329 1.00 85.25 281 GLY A N 1
ATOM 2273 C CA . GLY A 1 281 ? -3.004 16.347 15.369 1.00 85.25 281 GLY A CA 1
ATOM 2274 C C . GLY A 1 281 ? -1.943 16.148 14.278 1.00 85.25 281 GLY A C 1
ATOM 2275 O O . GLY A 1 281 ? -1.583 17.107 13.605 1.00 85.25 281 GLY A O 1
ATOM 2276 N N . TYR A 1 282 ? -1.448 14.923 14.092 1.00 86.56 282 TYR A N 1
ATOM 2277 C CA . TYR A 1 282 ? -0.541 14.539 13.007 1.00 86.56 282 TYR A CA 1
ATOM 2278 C C . TYR A 1 282 ? -0.876 13.133 12.498 1.00 86.56 282 TYR A C 1
ATOM 2280 O O . TYR A 1 282 ? -1.514 12.345 13.202 1.00 86.56 282 TYR A O 1
ATOM 2288 N N . ILE A 1 283 ? -0.407 12.800 11.294 1.00 89.19 283 ILE A N 1
ATOM 2289 C CA . ILE A 1 283 ? -0.403 11.419 10.788 1.00 89.19 283 ILE A CA 1
ATOM 2290 C C . ILE A 1 283 ? 0.918 10.764 11.202 1.00 89.19 283 ILE A C 1
ATOM 2292 O O . ILE A 1 283 ? 1.971 11.372 10.963 1.00 89.19 283 ILE A O 1
ATOM 2296 N N . PRO A 1 284 ? 0.902 9.551 11.797 1.00 88.75 284 PRO A N 1
ATOM 2297 C CA . PRO A 1 284 ? 2.122 8.855 12.190 1.00 88.75 284 PRO A CA 1
ATOM 2298 C C . PRO A 1 284 ? 3.182 8.838 11.098 1.00 88.75 284 PRO A C 1
ATOM 2300 O O . PRO A 1 284 ? 2.856 8.747 9.912 1.00 88.75 284 PRO A O 1
ATOM 2303 N N . TRP A 1 285 ? 4.449 8.896 11.504 1.00 86.50 285 TRP A N 1
ATOM 2304 C CA . TRP A 1 285 ? 5.595 8.871 10.596 1.00 86.50 285 TRP A CA 1
ATOM 2305 C C . TRP A 1 285 ? 5.857 7.464 10.045 1.00 86.50 285 TRP A C 1
ATOM 2307 O O . TRP A 1 285 ? 6.911 6.874 10.260 1.00 86.50 285 TRP A O 1
ATOM 2317 N N . GLU A 1 286 ? 4.842 6.896 9.408 1.00 87.25 286 GLU A N 1
ATOM 2318 C CA . GLU A 1 286 ? 4.826 5.539 8.892 1.00 87.25 286 GLU A CA 1
ATOM 2319 C C . GLU A 1 286 ? 3.820 5.427 7.734 1.00 87.25 286 GLU A C 1
ATOM 2321 O O . GLU A 1 286 ? 2.945 6.283 7.591 1.00 87.25 286 GLU A O 1
ATOM 2326 N N . CYS A 1 287 ? 3.917 4.384 6.901 1.00 88.56 287 CYS A N 1
ATOM 2327 C CA . CYS A 1 287 ? 3.117 4.210 5.689 1.00 88.56 287 CYS A CA 1
ATOM 2328 C C . CYS A 1 287 ? 1.630 3.903 5.975 1.00 88.56 287 CYS A C 1
ATOM 2330 O O . CYS A 1 287 ? 1.145 2.808 5.678 1.00 88.56 287 CYS A O 1
ATOM 2332 N N . VAL A 1 288 ? 0.906 4.838 6.583 1.00 93.06 288 VAL A N 1
ATOM 2333 C CA . VAL A 1 288 ? -0.494 4.727 7.010 1.00 93.06 288 VAL A CA 1
ATOM 2334 C C . VAL A 1 288 ? -1.345 5.825 6.375 1.00 93.06 288 VAL A C 1
ATOM 2336 O O . VAL A 1 288 ? -0.835 6.840 5.904 1.00 93.06 288 VAL A O 1
ATOM 2339 N N . GLY A 1 289 ? -2.658 5.608 6.331 1.00 92.69 289 GLY A N 1
ATOM 2340 C CA . GLY A 1 289 ? -3.596 6.571 5.762 1.00 92.69 289 GLY A CA 1
ATOM 2341 C C . GLY A 1 289 ? -4.025 7.664 6.744 1.00 92.69 289 GLY A C 1
ATOM 2342 O O . GLY A 1 289 ? -3.685 7.645 7.924 1.00 92.69 289 GLY A O 1
ATOM 2343 N N . MET A 1 290 ? -4.835 8.598 6.238 1.00 94.88 290 MET A N 1
ATOM 2344 C CA . MET A 1 290 ? -5.425 9.677 7.034 1.00 94.88 290 MET A CA 1
ATOM 2345 C C . MET A 1 290 ? -6.315 9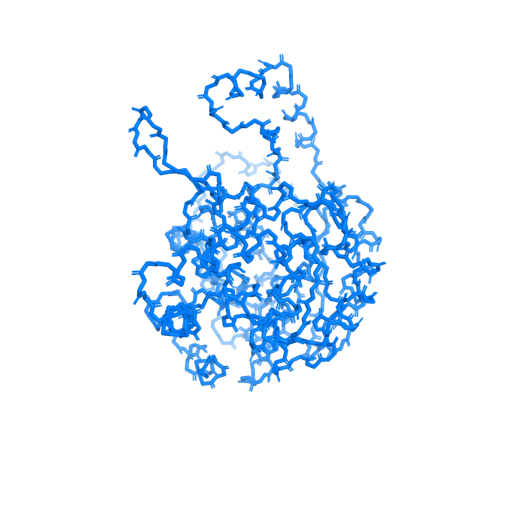.149 8.176 1.00 94.88 290 MET A C 1
ATOM 2347 O O . MET A 1 290 ? -6.915 8.074 8.017 1.00 94.88 290 MET A O 1
ATOM 2351 N N . PRO A 1 291 ? -6.461 9.902 9.284 1.00 96.81 291 PRO A N 1
ATOM 2352 C CA . PRO A 1 291 ? -7.213 9.460 10.455 1.00 96.81 291 PRO A CA 1
ATOM 2353 C C . PRO A 1 291 ? -8.654 9.043 10.162 1.00 96.81 291 PRO A C 1
ATOM 2355 O O . PRO A 1 291 ? -9.136 8.057 10.714 1.00 96.81 291 PRO A O 1
ATOM 2358 N N . GLU A 1 292 ? -9.324 9.723 9.234 1.00 97.31 292 GLU A N 1
ATOM 2359 C CA . GLU A 1 292 ? -10.702 9.441 8.825 1.00 97.31 292 GLU A CA 1
ATOM 2360 C C . GLU A 1 292 ? -10.856 8.007 8.300 1.00 97.31 292 GLU A C 1
ATOM 2362 O O . GLU A 1 292 ? -11.875 7.357 8.532 1.00 97.31 292 GLU A O 1
ATOM 2367 N N . LYS A 1 293 ? -9.821 7.465 7.642 1.00 97.62 293 LYS A N 1
ATOM 2368 C CA . LYS A 1 293 ? -9.813 6.074 7.163 1.00 97.62 293 LYS A CA 1
ATOM 2369 C C . LYS A 1 293 ? -9.758 5.098 8.334 1.00 97.62 293 LYS A C 1
ATOM 2371 O O . LYS A 1 293 ? -10.525 4.141 8.362 1.00 97.62 293 LYS A O 1
ATOM 2376 N N . SER A 1 294 ? -8.893 5.359 9.316 1.00 98.31 294 SER A N 1
ATOM 2377 C CA . SER A 1 294 ? -8.82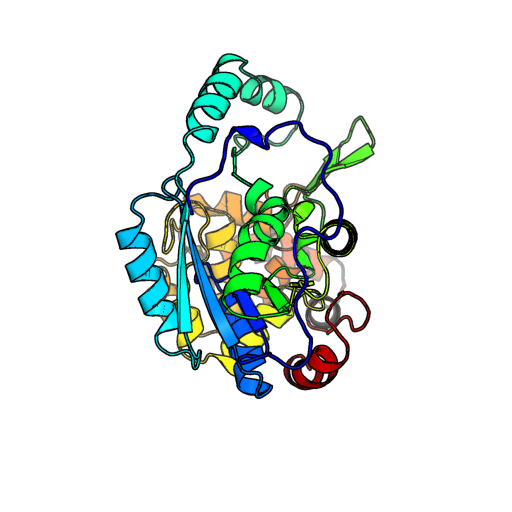5 4.560 10.544 1.00 98.31 294 SER A CA 1
ATOM 2378 C C . SER A 1 294 ? -10.150 4.613 11.302 1.00 98.31 294 SER A C 1
ATOM 2380 O O . SER A 1 294 ? -10.659 3.574 11.710 1.00 98.31 294 SER A O 1
ATOM 2382 N N . GLN A 1 295 ? -10.755 5.796 11.431 1.00 98.56 295 GLN A N 1
ATOM 2383 C CA . GLN A 1 295 ? -12.063 5.962 12.065 1.00 98.56 295 GLN A CA 1
ATOM 2384 C C . GLN A 1 295 ? -13.151 5.162 11.330 1.00 98.56 295 GLN A C 1
ATOM 2386 O O . GLN A 1 295 ? -13.947 4.491 11.983 1.00 98.56 295 GLN A O 1
ATOM 2391 N N . LEU A 1 296 ? -13.154 5.149 9.990 1.00 98.81 296 LEU A N 1
ATOM 2392 C CA . LEU A 1 296 ? -14.056 4.301 9.200 1.00 98.81 296 LEU A CA 1
ATOM 2393 C C . LEU A 1 296 ? -13.829 2.806 9.470 1.00 98.81 296 LEU A C 1
ATOM 2395 O O . LEU A 1 296 ? -14.796 2.060 9.625 1.00 98.81 296 LEU A O 1
ATOM 2399 N N . TYR A 1 297 ? -12.575 2.351 9.551 1.00 98.75 297 TYR A N 1
ATOM 2400 C CA . TYR A 1 297 ? -12.273 0.951 9.868 1.00 98.75 297 TYR A CA 1
ATOM 2401 C C . TYR A 1 297 ? -12.788 0.577 11.260 1.00 98.75 297 TYR A C 1
ATOM 2403 O O . TYR A 1 297 ? -13.463 -0.439 11.414 1.00 98.75 297 TYR A O 1
ATOM 2411 N N . PHE A 1 298 ? -12.543 1.430 12.257 1.00 98.81 298 PHE A N 1
ATOM 2412 C CA . PHE A 1 298 ? -13.050 1.249 13.616 1.00 98.81 298 PHE A CA 1
ATOM 2413 C C . PHE A 1 298 ? -14.578 1.254 13.667 1.00 98.81 298 PHE A C 1
ATOM 2415 O O . PHE A 1 298 ? -15.155 0.414 14.354 1.00 98.81 298 PHE A O 1
ATOM 2422 N N . TYR A 1 299 ? -15.243 2.117 12.897 1.00 98.69 299 TYR A N 1
ATOM 2423 C CA . TYR A 1 299 ? -16.700 2.129 12.794 1.00 98.69 299 TYR A CA 1
ATOM 2424 C C . TYR A 1 299 ? -17.251 0.815 12.224 1.00 98.69 299 TYR A C 1
ATOM 2426 O O . TYR A 1 299 ? -18.132 0.206 12.832 1.00 98.69 299 TYR A O 1
ATOM 2434 N N . LYS A 1 300 ? -16.685 0.311 11.118 1.00 98.62 300 LYS A N 1
ATOM 2435 C CA . LYS A 1 300 ? -17.069 -0.992 10.542 1.00 98.62 300 LYS A CA 1
ATOM 2436 C C . LYS A 1 300 ? -16.864 -2.135 11.544 1.00 98.62 300 LYS A C 1
ATOM 2438 O O . LYS A 1 300 ? -17.711 -3.015 11.669 1.00 98.62 300 LYS A O 1
ATOM 2443 N N . ILE A 1 301 ? -15.766 -2.116 12.298 1.00 98.56 301 ILE A N 1
ATOM 2444 C CA . ILE A 1 301 ? -15.463 -3.124 13.327 1.00 98.56 301 ILE A CA 1
ATOM 2445 C C . ILE A 1 301 ? -16.419 -3.015 14.526 1.00 98.56 301 ILE A C 1
ATOM 2447 O O . ILE A 1 301 ? -16.891 -4.031 15.037 1.00 98.56 301 ILE A O 1
ATOM 2451 N N . TYR A 1 302 ? -16.768 -1.796 14.940 1.00 98.38 302 TYR A N 1
ATOM 2452 C CA . TYR A 1 302 ? -17.775 -1.541 15.968 1.00 98.38 302 TYR A CA 1
ATOM 2453 C C . TYR A 1 302 ? -19.148 -2.093 15.556 1.00 98.38 302 TYR A C 1
ATOM 2455 O O . TYR A 1 302 ? -19.816 -2.739 16.370 1.00 98.38 302 TYR A O 1
ATOM 2463 N N . GLN A 1 303 ? -19.546 -1.905 14.292 1.00 97.75 303 GLN A N 1
ATOM 2464 C CA . GLN A 1 303 ? -20.784 -2.456 13.726 1.00 97.75 303 GLN A CA 1
ATOM 2465 C C . GLN A 1 303 ? -20.787 -3.992 13.683 1.00 97.75 303 GLN A C 1
ATOM 2467 O O . GLN A 1 303 ? -21.840 -4.598 13.863 1.00 97.75 303 GLN A O 1
ATOM 2472 N N . LYS A 1 304 ? -19.618 -4.633 13.541 1.00 97.56 304 LYS A N 1
ATOM 2473 C CA . LYS A 1 304 ? -19.457 -6.095 13.681 1.00 97.56 304 LYS A CA 1
ATOM 2474 C C . LYS A 1 304 ? -19.593 -6.597 15.131 1.00 97.56 304 LYS A C 1
ATOM 2476 O O . LYS A 1 304 ? -19.454 -7.790 15.373 1.00 97.56 304 LYS A O 1
ATOM 2481 N N . GLY A 1 305 ? -19.846 -5.717 16.103 1.00 97.44 305 GLY A N 1
ATOM 2482 C CA . GLY A 1 305 ? -20.066 -6.089 17.505 1.00 97.44 305 GLY A CA 1
ATOM 2483 C C . GLY A 1 305 ? -18.791 -6.272 18.332 1.00 97.44 305 GLY A C 1
ATOM 2484 O O . GLY A 1 305 ? -18.877 -6.648 19.499 1.00 97.44 305 GLY A O 1
ATOM 2485 N N . VAL A 1 306 ? -17.609 -5.973 17.783 1.00 97.31 306 VAL A N 1
ATOM 2486 C CA . VAL A 1 306 ? -16.350 -6.059 18.538 1.00 97.31 306 VAL A CA 1
ATOM 2487 C C . VAL A 1 306 ? -16.338 -5.013 19.647 1.00 97.31 306 VAL A C 1
ATOM 2489 O O . VAL A 1 306 ? -16.632 -3.842 19.407 1.00 97.31 306 VAL A O 1
ATOM 2492 N N . ARG A 1 307 ? -15.979 -5.425 20.863 1.00 96.75 307 ARG A N 1
ATOM 2493 C CA . ARG A 1 307 ? -15.826 -4.549 22.030 1.00 96.75 307 ARG A CA 1
ATOM 2494 C C . ARG A 1 307 ? -14.535 -4.916 22.758 1.00 96.75 307 ARG A C 1
ATOM 2496 O O . ARG A 1 307 ? -14.334 -6.070 23.120 1.00 96.75 307 ARG A O 1
ATOM 2503 N N . ASN A 1 308 ? -13.642 -3.947 22.917 1.00 96.69 308 ASN A N 1
ATOM 2504 C CA . ASN A 1 308 ? -12.363 -4.053 23.625 1.00 96.69 308 ASN A CA 1
ATOM 2505 C C . ASN A 1 308 ? -11.836 -2.634 23.904 1.00 96.69 308 ASN A C 1
ATOM 2507 O O . ASN A 1 308 ? -12.483 -1.657 23.535 1.00 96.69 308 ASN A O 1
ATOM 2511 N N . GLN A 1 309 ? -10.662 -2.513 24.521 1.00 96.38 309 GLN A N 1
ATOM 2512 C CA . GLN A 1 309 ? -10.076 -1.222 24.895 1.00 96.38 309 GLN A CA 1
ATOM 2513 C C . GLN A 1 309 ? -9.818 -0.271 23.713 1.00 96.38 309 GLN A C 1
ATOM 2515 O O . GLN A 1 309 ? -10.076 0.923 23.835 1.00 96.38 309 GLN A O 1
ATOM 2520 N N . ALA A 1 310 ? -9.372 -0.771 22.554 1.00 98.00 310 ALA A N 1
ATOM 2521 C CA . ALA A 1 310 ? -9.149 0.080 21.386 1.00 98.00 310 ALA A CA 1
ATOM 2522 C C . ALA A 1 310 ? -10.481 0.589 20.809 1.00 98.00 310 ALA A C 1
ATOM 2524 O O . ALA A 1 310 ? -10.602 1.761 20.458 1.00 98.00 310 ALA A O 1
ATOM 2525 N N . ILE A 1 311 ? -11.505 -0.270 20.752 1.00 98.38 311 ILE A N 1
ATOM 2526 C CA . ILE A 1 311 ? -12.847 0.139 20.317 1.00 98.38 311 ILE A CA 1
ATOM 2527 C C . ILE A 1 311 ? -13.497 1.088 21.333 1.00 98.38 311 ILE A C 1
ATOM 2529 O O . ILE A 1 311 ? -14.164 2.031 20.922 1.00 98.38 311 ILE A O 1
ATOM 2533 N N . ALA A 1 312 ? -13.266 0.894 22.634 1.00 98.31 312 ALA A N 1
ATOM 2534 C CA . ALA A 1 312 ? -13.741 1.802 23.677 1.00 98.31 312 ALA A CA 1
ATOM 2535 C C . ALA A 1 312 ? -13.107 3.197 23.551 1.00 98.31 312 ALA A C 1
ATOM 2537 O O . ALA A 1 312 ? -13.815 4.192 23.674 1.00 98.31 312 ALA A O 1
ATOM 2538 N N . LEU A 1 313 ? -11.808 3.278 23.227 1.00 98.38 313 LEU A N 1
ATOM 2539 C CA . LEU A 1 313 ? -11.138 4.544 22.911 1.00 98.38 313 LEU A CA 1
ATOM 2540 C C . LEU A 1 313 ? -11.818 5.253 21.729 1.00 98.38 313 LEU A C 1
ATOM 2542 O O . LEU A 1 313 ? -12.141 6.431 21.820 1.00 98.38 313 LEU A O 1
ATOM 2546 N N . PHE A 1 314 ? -12.076 4.538 20.630 1.00 98.56 314 PHE A N 1
ATOM 2547 C CA . PHE A 1 314 ? -12.806 5.094 19.484 1.00 98.56 314 PHE A CA 1
ATOM 2548 C C . PHE A 1 314 ? -14.226 5.545 19.854 1.00 98.56 314 PHE A C 1
ATOM 2550 O O . PHE A 1 314 ? -14.674 6.607 19.422 1.00 98.56 314 PHE A O 1
ATOM 2557 N N . GLU A 1 315 ? -14.939 4.755 20.656 1.00 98.19 315 GLU A N 1
ATOM 2558 C CA . GLU A 1 315 ? -16.295 5.081 21.083 1.00 98.19 315 GLU A CA 1
ATOM 2559 C C . GLU A 1 315 ? -16.327 6.378 21.903 1.00 98.19 315 GLU A C 1
ATOM 2561 O O . GLU A 1 315 ? -17.120 7.270 21.606 1.00 98.19 315 GLU A O 1
ATOM 2566 N N . GLN A 1 316 ? -15.428 6.513 22.879 1.00 98.19 316 GLN A N 1
ATOM 2567 C CA . GLN A 1 316 ? -15.345 7.677 23.764 1.00 98.19 316 GLN A CA 1
ATOM 2568 C C . GLN A 1 316 ? -14.860 8.940 23.047 1.00 98.19 316 GLN A C 1
ATOM 2570 O O . GLN A 1 316 ? -15.440 10.006 23.234 1.00 98.19 316 GLN A O 1
ATOM 2575 N N . GLU A 1 317 ? -13.820 8.826 22.220 1.00 98.12 317 GLU A N 1
ATOM 2576 C CA . GLU A 1 317 ? -13.123 9.991 21.657 1.00 98.12 317 GLU A CA 1
ATOM 2577 C C . GLU A 1 317 ? -13.665 10.428 20.290 1.00 98.12 317 GLU A C 1
ATOM 2579 O O . GLU A 1 317 ? -13.477 11.575 19.892 1.00 98.12 317 GLU A O 1
ATOM 2584 N N . ILE A 1 318 ? -14.343 9.539 19.554 1.00 97.62 318 ILE A N 1
ATOM 2585 C CA . ILE A 1 318 ? -14.841 9.827 18.199 1.00 97.62 318 ILE A CA 1
ATOM 2586 C C . ILE A 1 318 ? -16.358 9.658 18.122 1.00 97.62 318 ILE A C 1
ATOM 2588 O O . ILE A 1 318 ? -17.066 10.594 17.746 1.00 97.62 318 ILE A O 1
ATOM 2592 N N . LEU A 1 319 ? -16.882 8.483 18.486 1.00 96.88 319 LEU A N 1
ATOM 2593 C CA . LEU A 1 319 ? -18.292 8.156 18.260 1.00 96.88 319 LEU A CA 1
ATOM 2594 C C . LEU A 1 319 ? -19.238 9.003 19.126 1.00 96.88 319 LEU A C 1
ATOM 2596 O O . LEU A 1 319 ? -20.165 9.612 18.590 1.00 96.88 319 LEU A O 1
ATOM 2600 N N . MET A 1 320 ? -18.997 9.080 20.438 1.00 96.88 320 MET A N 1
ATOM 2601 C CA . MET A 1 320 ? -19.820 9.865 21.364 1.00 96.88 320 MET A CA 1
ATOM 2602 C C . MET A 1 320 ? -19.788 11.371 21.038 1.00 96.88 320 MET A C 1
ATOM 2604 O O . MET A 1 320 ? -20.861 11.974 20.960 1.00 96.88 320 MET A O 1
ATOM 2608 N N . PRO A 1 321 ? -18.628 12.011 20.769 1.00 96.88 321 PRO A N 1
ATOM 2609 C CA . PRO A 1 321 ? -18.598 13.401 20.316 1.00 96.88 321 PRO A CA 1
ATOM 2610 C C . PRO A 1 321 ? -19.370 13.639 19.014 1.00 96.88 321 PRO A C 1
ATOM 2612 O O . PRO A 1 321 ? -20.094 14.631 18.908 1.00 96.88 321 PRO A O 1
ATOM 2615 N N . LEU A 1 322 ? -19.280 12.725 18.038 1.00 95.56 322 LEU A N 1
ATOM 2616 C CA . LEU A 1 322 ? -20.061 12.816 16.800 1.00 95.56 322 LEU A CA 1
ATOM 2617 C C . LEU A 1 322 ? -21.568 12.752 17.078 1.00 95.56 322 LEU A C 1
ATOM 2619 O O . LEU A 1 322 ? -22.307 13.592 16.562 1.00 95.56 322 LEU A O 1
ATOM 2623 N N . GLN A 1 323 ? -22.015 11.828 17.933 1.00 94.56 323 GLN A N 1
ATOM 2624 C CA . GLN A 1 323 ? -23.419 11.713 18.347 1.00 94.56 323 GLN A CA 1
ATOM 2625 C C . GLN A 1 323 ? -23.908 12.980 19.064 1.00 94.56 323 GLN A C 1
ATOM 2627 O O . GLN A 1 323 ? -24.959 13.523 18.724 1.00 94.56 323 GLN A O 1
ATOM 2632 N N . ASN A 1 324 ? -23.111 13.501 19.999 1.00 95.62 324 ASN A N 1
ATOM 2633 C CA . ASN A 1 324 ? -23.439 14.703 20.769 1.00 95.62 324 ASN A CA 1
ATOM 2634 C C . ASN A 1 324 ? -23.453 15.978 19.913 1.00 95.62 324 ASN A C 1
ATOM 2636 O O . ASN A 1 324 ? -24.121 16.947 20.264 1.00 95.62 324 ASN A O 1
ATOM 2640 N N . SER A 1 325 ? -22.755 15.985 18.773 1.00 93.25 325 SER A N 1
ATOM 2641 C CA . SER A 1 325 ? -22.755 17.116 17.837 1.00 93.25 325 SER A CA 1
ATOM 2642 C C . SER A 1 325 ? -24.051 17.263 17.025 1.00 93.25 325 SER A C 1
ATOM 2644 O O . SER A 1 325 ? -24.185 18.217 16.259 1.00 93.25 325 SER A O 1
ATOM 2646 N N . GLY A 1 326 ? -24.994 16.318 17.144 1.00 87.94 326 GLY A N 1
ATOM 2647 C CA . GLY A 1 326 ? -26.240 16.297 16.370 1.00 87.94 326 GLY A CA 1
ATOM 2648 C C . GLY A 1 326 ? -26.068 15.868 14.907 1.00 87.94 326 GLY A C 1
ATOM 2649 O O . GLY A 1 326 ? -27.025 15.912 14.135 1.00 87.94 326 GLY A O 1
ATOM 2650 N N . LYS A 1 327 ? -24.862 15.446 14.501 1.00 87.69 327 LYS A N 1
ATOM 2651 C CA . LYS A 1 327 ? -24.594 14.895 13.167 1.00 87.69 327 LYS A CA 1
ATOM 2652 C C . LYS A 1 327 ? -25.036 13.432 13.096 1.00 87.69 327 LYS A C 1
ATOM 2654 O O . LYS A 1 327 ? -24.845 12.667 14.038 1.00 87.69 327 LYS A O 1
ATOM 2659 N N . SER A 1 328 ? -25.562 13.016 11.943 1.00 95.12 328 SER A N 1
ATOM 2660 C CA . SER A 1 328 ? -25.767 11.589 11.668 1.00 95.12 328 SER A CA 1
ATOM 2661 C C . SER A 1 328 ? -24.409 10.896 11.545 1.00 95.12 328 SER A C 1
ATOM 2663 O O . SER A 1 328 ? -23.648 11.166 10.613 1.00 95.12 328 SER A O 1
ATOM 2665 N N . VAL A 1 329 ? -24.118 10.001 12.492 1.00 96.31 329 VAL A N 1
ATOM 2666 C CA . VAL A 1 329 ? -22.916 9.152 12.491 1.00 96.31 329 VAL A CA 1
ATOM 2667 C C . VAL A 1 329 ? -22.828 8.338 11.203 1.00 96.31 329 VAL A C 1
ATOM 2669 O O . VAL A 1 329 ? -21.765 8.246 10.596 1.00 96.31 329 VAL A O 1
ATOM 2672 N N . GLU A 1 330 ? -23.952 7.771 10.771 1.00 96.25 330 GLU A N 1
ATOM 2673 C CA . GLU A 1 330 ? -24.005 6.952 9.565 1.00 96.25 330 GLU A CA 1
ATOM 2674 C C . GLU A 1 330 ? -23.661 7.782 8.322 1.00 96.25 330 GLU A C 1
ATOM 2676 O O . GLU A 1 330 ? -22.786 7.392 7.553 1.00 96.25 330 GLU A O 1
ATOM 2681 N N . ASN A 1 331 ? -24.241 8.980 8.181 1.00 96.88 331 ASN A N 1
ATOM 2682 C CA . ASN A 1 331 ? -23.938 9.862 7.049 1.00 96.88 331 ASN A CA 1
ATOM 2683 C C . ASN A 1 331 ? -22.469 10.312 7.052 1.00 96.88 331 ASN A C 1
ATOM 2685 O O . ASN A 1 331 ? -21.870 10.455 5.988 1.00 96.88 331 ASN A O 1
ATOM 2689 N N . TYR A 1 332 ? -21.884 10.541 8.233 1.00 96.88 332 TYR A N 1
ATOM 2690 C CA . TYR A 1 332 ? -20.473 10.902 8.364 1.00 96.88 332 TYR A CA 1
ATOM 2691 C C . TYR A 1 332 ? -19.563 9.801 7.804 1.00 96.88 332 TYR A C 1
ATOM 2693 O O . TYR A 1 332 ? -18.722 10.071 6.945 1.00 96.88 332 TYR A O 1
ATOM 2701 N N . PHE A 1 333 ? -19.768 8.548 8.219 1.00 98.12 333 PHE A N 1
ATOM 2702 C CA . PHE A 1 333 ? -18.944 7.437 7.742 1.00 98.12 333 PHE A CA 1
ATOM 2703 C C . PHE A 1 333 ? -19.249 7.035 6.296 1.00 98.12 333 PHE A C 1
ATOM 2705 O O . PHE A 1 333 ? -18.316 6.701 5.568 1.00 98.12 333 PHE A O 1
ATOM 2712 N N . GLN A 1 334 ? -20.499 7.154 5.836 1.00 97.88 334 GLN A N 1
ATOM 2713 C CA . GLN A 1 334 ? -20.842 6.990 4.419 1.00 97.88 334 GLN A CA 1
ATOM 2714 C C . GLN A 1 334 ? -20.138 8.031 3.540 1.00 97.88 334 GLN A C 1
ATOM 2716 O O . GLN A 1 334 ? -19.662 7.699 2.457 1.00 97.88 334 GLN A O 1
ATOM 2721 N N . HIS A 1 335 ? -20.018 9.280 4.003 1.00 97.94 335 HIS A N 1
ATOM 2722 C CA . HIS A 1 335 ? -19.278 10.312 3.281 1.00 97.94 335 HIS A CA 1
ATOM 2723 C C . HIS A 1 335 ? -17.786 9.973 3.168 1.00 97.94 335 HIS A C 1
ATOM 2725 O O . HIS A 1 335 ? -17.222 10.062 2.078 1.00 97.94 335 HIS A O 1
ATOM 2731 N N . ILE A 1 336 ? -17.161 9.531 4.264 1.00 97.81 336 ILE A N 1
ATOM 2732 C CA . ILE A 1 336 ? -15.757 9.089 4.270 1.00 97.81 336 ILE A CA 1
ATOM 2733 C C . ILE A 1 336 ? -15.567 7.899 3.322 1.00 97.81 336 ILE A C 1
ATOM 2735 O O . ILE A 1 336 ? -14.644 7.898 2.508 1.00 97.81 336 ILE A O 1
ATOM 2739 N N . GLU A 1 337 ? -16.445 6.898 3.392 1.00 98.19 337 GLU A N 1
ATOM 2740 C CA . GLU A 1 337 ? -16.396 5.730 2.513 1.00 98.19 337 GLU A CA 1
ATOM 2741 C C . GLU A 1 337 ? -16.566 6.119 1.040 1.00 98.19 337 GLU A C 1
ATOM 2743 O O . GLU A 1 337 ? -15.782 5.677 0.207 1.00 98.19 337 GLU A O 1
ATOM 2748 N N . ALA A 1 338 ? -17.498 7.013 0.705 1.00 97.88 338 ALA A N 1
ATOM 2749 C CA . ALA A 1 338 ? -17.674 7.509 -0.660 1.00 97.88 338 ALA A CA 1
ATOM 2750 C C . ALA A 1 338 ? -16.470 8.332 -1.151 1.00 97.88 338 ALA A C 1
ATOM 2752 O O . ALA A 1 338 ? -16.072 8.239 -2.315 1.00 97.88 338 ALA A O 1
ATOM 2753 N N . GLN A 1 339 ? -15.869 9.138 -0.273 1.00 97.25 339 GLN A N 1
ATOM 2754 C CA . GLN A 1 339 ? -14.702 9.946 -0.606 1.00 97.25 339 GLN A CA 1
ATOM 2755 C C . GLN A 1 339 ? -13.477 9.068 -0.868 1.00 97.25 339 GLN A C 1
ATOM 2757 O O . GLN A 1 339 ? -12.833 9.225 -1.899 1.00 97.25 339 GLN A O 1
ATOM 2762 N N . PHE A 1 340 ? -13.147 8.152 0.041 1.00 97.56 340 PHE A N 1
ATOM 2763 C CA . PHE A 1 340 ? -11.914 7.364 -0.037 1.00 97.56 340 PHE A CA 1
ATOM 2764 C C . PHE A 1 340 ? -12.086 6.011 -0.748 1.00 97.56 340 PHE A C 1
ATOM 2766 O O . PHE A 1 340 ? -11.092 5.368 -1.077 1.00 97.56 340 PHE A O 1
ATOM 2773 N N . GLY A 1 341 ? -13.318 5.572 -0.998 1.00 97.44 341 GLY A N 1
ATOM 2774 C CA . GLY A 1 341 ? -13.648 4.325 -1.691 1.00 97.44 341 GLY A CA 1
ATOM 2775 C C . GLY A 1 341 ? -13.817 4.461 -3.207 1.00 97.44 341 GLY A C 1
ATOM 2776 O O . GLY A 1 341 ? -14.018 3.457 -3.883 1.00 97.44 341 GLY A O 1
ATOM 2777 N N . LYS A 1 342 ? -13.744 5.675 -3.766 1.00 97.44 342 LYS A N 1
ATOM 2778 C CA . LYS A 1 342 ? -13.876 5.898 -5.214 1.00 97.44 342 LYS A CA 1
ATOM 2779 C C . LYS A 1 342 ? -12.541 5.819 -5.958 1.00 97.44 342 LYS A C 1
ATOM 2781 O O . LYS A 1 342 ? -11.467 5.951 -5.368 1.00 97.44 342 LYS A O 1
ATOM 2786 N N . VAL A 1 343 ? -12.639 5.690 -7.278 1.00 98.31 343 VAL A N 1
ATOM 2787 C CA . VAL A 1 343 ? -11.517 5.805 -8.214 1.00 98.31 343 VAL A CA 1
ATOM 2788 C C . VAL A 1 343 ? -11.361 7.263 -8.648 1.00 98.31 343 VAL A C 1
ATOM 2790 O O . VAL A 1 343 ? -12.333 7.945 -8.967 1.00 98.31 343 VAL A O 1
ATOM 2793 N N . TYR A 1 344 ? -10.130 7.766 -8.638 1.00 97.88 344 TYR A N 1
ATOM 2794 C CA . TYR A 1 344 ? -9.785 9.112 -9.084 1.00 97.88 344 TYR A CA 1
ATOM 2795 C C . TYR A 1 344 ? -9.141 9.035 -10.471 1.00 97.88 344 TYR A C 1
ATOM 2797 O O . TYR A 1 344 ? -7.919 9.037 -10.591 1.00 97.88 344 TYR A O 1
ATOM 2805 N N . GLU A 1 345 ? -9.970 8.989 -11.516 1.00 96.31 345 GLU A N 1
ATOM 2806 C CA . GLU A 1 345 ? -9.579 8.725 -12.917 1.00 96.31 345 GLU A CA 1
ATOM 2807 C C . GLU A 1 345 ? -8.466 9.612 -13.486 1.00 96.31 345 GLU A C 1
ATOM 2809 O O . GLU A 1 345 ? -7.827 9.250 -14.459 1.00 96.31 345 GLU A O 1
ATOM 2814 N N . ARG A 1 346 ? -8.244 10.804 -12.926 1.00 96.19 346 ARG A N 1
ATOM 2815 C CA . ARG A 1 346 ? -7.212 11.742 -13.403 1.00 96.19 346 ARG A CA 1
ATOM 2816 C C . ARG A 1 346 ? -5.997 11.818 -12.484 1.00 96.19 346 ARG A C 1
ATOM 2818 O O . ARG A 1 346 ? -5.175 12.716 -12.625 1.00 96.19 346 ARG A O 1
ATOM 2825 N N . HIS A 1 347 ? -5.913 10.926 -11.499 1.00 97.75 347 HIS A N 1
ATOM 2826 C CA . HIS A 1 347 ? -4.899 10.951 -10.448 1.00 97.75 347 HIS A CA 1
ATOM 2827 C C . HIS A 1 347 ? -3.894 9.810 -10.613 1.00 97.75 347 HIS A C 1
ATOM 2829 O O . HIS A 1 347 ? -3.718 8.982 -9.723 1.00 97.75 347 HIS A O 1
ATOM 2835 N N . HIS A 1 348 ? -3.276 9.726 -11.784 1.00 97.50 348 HIS A N 1
ATOM 2836 C CA . HIS A 1 348 ? -2.254 8.735 -12.097 1.00 97.50 348 HIS A CA 1
ATOM 2837 C C . HIS A 1 348 ? -1.472 9.148 -13.346 1.00 97.50 348 HIS A C 1
ATOM 2839 O O . HIS A 1 348 ? -1.851 10.081 -14.052 1.00 97.50 348 HIS A O 1
ATOM 2845 N N . THR A 1 349 ? -0.421 8.396 -13.646 1.00 96.50 349 THR A N 1
ATOM 2846 C CA . THR A 1 349 ? 0.375 8.498 -14.880 1.00 96.50 349 THR A CA 1
ATOM 2847 C C . THR A 1 349 ? 0.316 7.223 -15.734 1.00 96.50 349 THR A C 1
ATOM 2849 O O . THR A 1 349 ? 1.042 7.068 -16.711 1.00 96.50 349 THR A O 1
ATOM 2852 N N . ILE A 1 350 ? -0.577 6.296 -15.377 1.00 97.25 350 ILE A N 1
ATOM 2853 C CA . ILE A 1 350 ? -0.750 5.001 -16.046 1.00 97.25 350 ILE A CA 1
ATOM 2854 C C . ILE A 1 350 ? -1.028 5.195 -17.551 1.00 97.25 350 ILE A C 1
ATOM 2856 O O . ILE A 1 350 ? -1.931 5.962 -17.895 1.00 97.25 350 ILE A O 1
ATOM 2860 N N . PRO A 1 351 ? -0.312 4.485 -18.449 1.00 95.44 351 PRO A N 1
ATOM 2861 C CA . PRO A 1 351 ? -0.560 4.541 -19.886 1.00 95.44 351 PRO A CA 1
ATOM 2862 C C . PRO A 1 351 ? -1.991 4.142 -20.257 1.00 95.44 351 PRO A C 1
ATOM 2864 O O . PRO A 1 351 ? -2.530 3.178 -19.715 1.00 95.44 351 PRO A O 1
ATOM 2867 N N . GLU A 1 352 ? -2.565 4.817 -21.254 1.00 95.75 352 GLU A N 1
ATOM 2868 C CA . GLU A 1 352 ? -3.969 4.648 -21.664 1.00 95.75 352 GLU A CA 1
ATOM 2869 C C . GLU A 1 352 ? -4.353 3.186 -21.947 1.00 95.75 352 GLU A C 1
ATOM 2871 O O . GLU A 1 352 ? -5.381 2.707 -21.477 1.00 95.75 352 GLU A O 1
ATOM 2876 N N . TRP A 1 353 ? -3.496 2.438 -22.652 1.00 94.50 353 TRP A N 1
ATOM 2877 C CA . TRP A 1 353 ? -3.754 1.028 -22.972 1.00 94.50 353 TRP A CA 1
ATOM 2878 C C . TRP A 1 353 ? -3.911 0.153 -21.719 1.00 94.50 353 TRP A C 1
ATOM 2880 O O . TRP A 1 353 ? -4.649 -0.833 -21.741 1.00 94.50 353 TRP A O 1
ATOM 2890 N N . LEU A 1 354 ? -3.197 0.488 -20.640 1.00 96.38 354 LEU A N 1
ATOM 2891 C CA . LEU A 1 354 ? -3.249 -0.239 -19.378 1.00 96.38 354 LEU A CA 1
ATOM 2892 C C . LEU A 1 354 ? -4.435 0.249 -18.553 1.00 96.38 354 LEU A C 1
ATOM 2894 O O . LEU A 1 354 ? -5.171 -0.575 -18.014 1.00 96.38 354 LEU A O 1
ATOM 2898 N N . TRP A 1 355 ? -4.661 1.566 -18.515 1.00 97.81 355 TRP A N 1
ATOM 2899 C CA . TRP A 1 355 ? -5.796 2.168 -17.822 1.00 97.81 355 TRP A CA 1
ATOM 2900 C C . TRP A 1 355 ? -7.131 1.584 -18.298 1.00 97.81 355 TRP A C 1
ATOM 2902 O O . TRP A 1 355 ? -7.906 1.110 -17.473 1.00 97.81 355 TRP A O 1
ATOM 2912 N N . GLN A 1 356 ? -7.343 1.489 -19.616 1.00 97.38 356 GLN A N 1
ATOM 2913 C CA . GLN A 1 356 ? -8.549 0.897 -20.214 1.00 97.38 356 GLN A CA 1
ATOM 2914 C C . GLN A 1 356 ? -8.822 -0.545 -19.767 1.00 97.38 356 GLN A C 1
ATOM 2916 O O . GLN A 1 356 ? -9.974 -0.974 -19.730 1.00 97.38 356 GLN A O 1
ATOM 2921 N N . LYS A 1 357 ? -7.774 -1.310 -19.437 1.00 97.56 357 LYS A N 1
ATOM 2922 C CA . LYS A 1 357 ? -7.908 -2.691 -18.959 1.00 97.56 357 LYS A CA 1
ATOM 2923 C C . LYS A 1 357 ? -8.167 -2.771 -17.456 1.00 97.56 357 LYS A C 1
ATOM 2925 O O . LYS A 1 357 ? -8.894 -3.662 -17.022 1.00 97.56 357 LYS A O 1
ATOM 2930 N N . ILE A 1 358 ? -7.552 -1.893 -16.661 1.00 97.81 358 ILE A N 1
ATOM 2931 C CA . ILE A 1 358 ? -7.610 -1.981 -15.195 1.00 97.81 358 ILE A CA 1
ATOM 2932 C C . ILE A 1 358 ? -8.743 -1.160 -14.583 1.00 97.81 358 ILE A C 1
ATOM 2934 O O . ILE A 1 358 ? -9.234 -1.551 -13.529 1.00 97.81 358 ILE A O 1
ATOM 2938 N N . SER A 1 359 ? -9.183 -0.060 -15.203 1.00 97.44 359 SER A N 1
ATOM 2939 C CA . SER A 1 359 ? -10.229 0.793 -14.628 1.00 97.44 359 SER A CA 1
ATOM 2940 C C . SER A 1 359 ? -11.533 0.036 -14.338 1.00 97.44 359 SER A C 1
ATOM 2942 O O . SER A 1 359 ? -12.039 0.210 -13.230 1.00 97.44 359 SER A O 1
ATOM 2944 N N . PRO A 1 360 ? -12.008 -0.919 -15.173 1.00 97.88 360 PRO A N 1
ATOM 2945 C CA . PRO A 1 360 ? -13.201 -1.707 -14.846 1.00 97.88 360 PRO A CA 1
ATOM 2946 C C . PRO A 1 360 ? -12.993 -2.697 -13.691 1.00 97.88 360 PRO A C 1
ATOM 2948 O O . PRO A 1 360 ? -13.957 -3.220 -13.146 1.00 97.88 360 PRO A O 1
ATOM 2951 N N . VAL A 1 361 ? -11.740 -3.016 -13.345 1.00 98.00 361 VAL A N 1
ATOM 2952 C CA . VAL A 1 361 ? -11.397 -3.841 -12.172 1.00 98.00 361 VAL A CA 1
ATOM 2953 C C . VAL A 1 361 ? -11.349 -2.987 -10.902 1.00 98.00 361 VAL A C 1
ATOM 2955 O O . VAL A 1 361 ? -11.559 -3.501 -9.804 1.00 98.00 361 VAL A O 1
ATOM 2958 N N . LEU A 1 362 ? -11.031 -1.697 -11.049 1.00 97.06 362 LEU A N 1
ATOM 2959 C CA . LEU A 1 362 ? -10.980 -0.742 -9.950 1.00 97.06 362 LEU A CA 1
ATOM 2960 C C . LEU A 1 362 ? -12.361 -0.219 -9.556 1.00 97.06 362 LEU A C 1
ATOM 2962 O O . LEU A 1 362 ? -12.501 0.222 -8.423 1.00 97.06 362 LEU A O 1
ATOM 2966 N N . GLU A 1 363 ? -13.351 -0.222 -10.443 1.00 92.75 363 GLU A N 1
ATOM 2967 C CA . GLU A 1 363 ? -14.745 0.132 -10.127 1.00 92.75 363 GLU A CA 1
ATOM 2968 C C . GLU A 1 363 ? -15.422 -0.967 -9.302 1.00 92.75 363 GLU A C 1
ATOM 2970 O O . GLU A 1 363 ? -15.877 -0.628 -8.177 1.00 92.75 363 GLU A O 1
#